Protein AF-0000000085742292 (afdb_homodimer)

Radius of gyration: 21.85 Å; Cα contacts (8 Å, |Δi|>4): 299; chains: 2; bounding box: 46×65×43 Å

Secondary structure (DSSP, 8-state):
-HHHHHHHHHHHHSB-TTT-SB-SSEEE-TTS-EEEHHHHHHHHHTTTSSEEE-TTT--EEEPPTT-GGGSPB-HHHHHHHHHHHHHHHHHHHHHHS--TTT-S----SS-S--/-HHHHHHHHHHHHSB-TTT-SB-SSEEE-TTS-EEEHHHHHHHHHTTTSSEEE-TTT--EEEPPTT-GGGSPB-HHHHHHHHHHHHHHHHHHHHHHS--TTT-S----SS-S--

Organism: Holothuria leucospilota (NCBI:txid206669)

Structure (mmCIF, N/CA/C/O backbone):
data_AF-0000000085742292-model_v1
#
loop_
_entity.id
_entity.type
_entity.pdbx_description
1 polymer 'Tripartite motif-containing protein 2'
#
loop_
_atom_site.group_PDB
_atom_site.id
_atom_site.type_symbol
_atom_site.label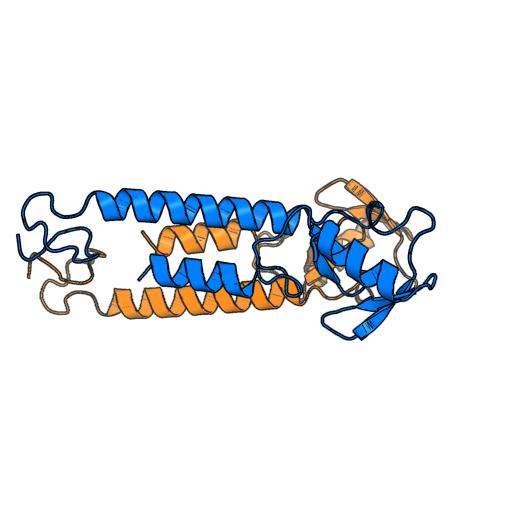_atom_id
_atom_site.label_alt_id
_atom_site.label_comp_id
_atom_site.label_asym_id
_atom_site.label_entity_id
_atom_site.label_seq_id
_atom_site.pdbx_PDB_ins_code
_atom_site.Cartn_x
_atom_site.Cartn_y
_atom_site.Cartn_z
_atom_site.occupancy
_atom_site.B_iso_or_equiv
_atom_site.auth_seq_id
_atom_site.auth_comp_id
_atom_site.auth_asym_id
_atom_site.auth_atom_id
_atom_site.pdbx_PDB_model_num
ATOM 1 N N . MET A 1 1 ? -5.863 22.344 8.414 1 51.38 1 MET A N 1
ATOM 2 C CA . MET A 1 1 ? -5.352 21.906 7.117 1 51.38 1 MET A CA 1
ATOM 3 C C . MET A 1 1 ? -4.883 20.469 7.18 1 51.38 1 MET A C 1
ATOM 5 O O . MET A 1 1 ? -5.227 19.656 6.312 1 51.38 1 MET A O 1
ATOM 9 N N . ALA A 1 2 ? -4.242 20.109 8.328 1 57.69 2 ALA A N 1
ATOM 10 C CA . ALA A 1 2 ? -3.691 18.766 8.461 1 57.69 2 ALA A CA 1
ATOM 11 C C . ALA A 1 2 ? -4.801 17.719 8.477 1 57.69 2 ALA A C 1
ATOM 13 O O . ALA A 1 2 ? -4.664 16.656 7.863 1 57.69 2 ALA A O 1
ATOM 14 N N . LYS A 1 3 ? -5.953 18.141 9.008 1 65.38 3 LYS A N 1
ATOM 15 C CA . LYS A 1 3 ? -7.055 17.203 9.133 1 65.38 3 LYS A CA 1
ATOM 16 C C . LYS A 1 3 ? -7.621 16.828 7.762 1 65.38 3 LYS A C 1
ATOM 18 O O . LYS A 1 3 ? -7.883 15.656 7.488 1 65.38 3 LYS A O 1
ATOM 23 N N . TYR A 1 4 ? -7.633 17.844 6.93 1 69.94 4 TYR A N 1
ATOM 24 C CA . TYR A 1 4 ? -8.195 17.594 5.605 1 69.94 4 TYR A CA 1
ATOM 25 C C . TYR A 1 4 ? -7.266 16.734 4.762 1 69.94 4 TYR A C 1
ATOM 27 O O . TYR A 1 4 ? -7.719 15.836 4.051 1 69.94 4 TYR A O 1
ATOM 35 N N . ILE A 1 5 ? -5.992 16.844 5.008 1 74.12 5 ILE A N 1
ATOM 36 C CA . ILE A 1 5 ? -5.004 16.109 4.219 1 74.12 5 ILE A CA 1
ATOM 37 C C . ILE A 1 5 ? -5.043 14.625 4.59 1 74.12 5 ILE A C 1
ATOM 39 O O . ILE A 1 5 ? -5.027 13.758 3.713 1 74.12 5 ILE A O 1
ATOM 43 N N . ILE A 1 6 ? -5.211 14.328 5.777 1 78.75 6 ILE A N 1
ATOM 44 C CA . ILE A 1 6 ? -5.207 12.938 6.234 1 78.75 6 ILE A CA 1
ATOM 45 C C . ILE A 1 6 ? -6.516 12.258 5.84 1 78.75 6 ILE A C 1
ATOM 47 O O . ILE A 1 6 ? -6.523 11.086 5.461 1 78.75 6 ILE A O 1
ATOM 51 N N . THR A 1 7 ? -7.582 13.07 5.852 1 79.5 7 THR A N 1
ATOM 52 C CA . THR A 1 7 ? -8.883 12.523 5.469 1 79.5 7 THR A CA 1
ATOM 53 C C . THR A 1 7 ? -8.883 12.117 3.998 1 79.5 7 THR A C 1
ATOM 55 O O . THR A 1 7 ? -9.344 11.031 3.65 1 79.5 7 THR A O 1
ATOM 58 N N . ARG A 1 8 ? -8.32 12.969 3.221 1 82.62 8 ARG A N 1
ATOM 59 C CA . ARG A 1 8 ? -8.266 12.664 1.795 1 82.62 8 ARG A CA 1
ATOM 60 C C . ARG A 1 8 ? -7.363 11.469 1.521 1 82.62 8 ARG A C 1
ATOM 62 O O . ARG A 1 8 ? -7.68 10.617 0.686 1 82.62 8 ARG A O 1
ATOM 69 N N . LEU A 1 9 ? -6.273 11.352 2.217 1 86.31 9 LEU A N 1
ATOM 70 C CA . LEU A 1 9 ? -5.355 10.227 2.068 1 86.31 9 LEU A CA 1
ATOM 71 C C . LEU A 1 9 ? -6.031 8.922 2.471 1 86.31 9 LEU A C 1
ATOM 73 O O . LEU A 1 9 ? -5.855 7.895 1.808 1 86.31 9 LEU A O 1
ATOM 77 N N . ARG A 1 10 ? -6.82 9.008 3.463 1 86.19 10 ARG A N 1
ATOM 78 C CA . ARG A 1 10 ? -7.551 7.84 3.934 1 86.19 10 ARG A CA 1
ATOM 79 C C . ARG A 1 10 ? -8.578 7.387 2.904 1 86.19 10 ARG A C 1
ATOM 81 O O . ARG A 1 10 ? -8.656 6.199 2.574 1 86.19 10 ARG A O 1
ATOM 88 N N . GLU A 1 11 ? -9.297 8.297 2.393 1 86.75 11 GLU A N 1
ATOM 89 C CA . GLU A 1 11 ? -10.352 7.988 1.429 1 86.75 11 GLU A CA 1
ATOM 90 C C . GLU A 1 11 ? -9.766 7.434 0.132 1 86.75 11 GLU A C 1
ATOM 92 O O . GLU A 1 11 ? -10.336 6.527 -0.477 1 86.75 11 GLU A O 1
ATOM 97 N N . ASP A 1 12 ? -8.664 7.906 -0.183 1 90.06 12 ASP A N 1
ATOM 98 C CA . ASP A 1 12 ? -8.062 7.559 -1.467 1 90.06 12 ASP A CA 1
ATOM 99 C C . ASP A 1 12 ? -7.355 6.207 -1.394 1 90.06 12 ASP A C 1
ATOM 101 O O . ASP A 1 12 ? -7.324 5.461 -2.377 1 90.06 12 ASP A O 1
ATOM 105 N N . PHE A 1 13 ? -6.93 5.926 -0.181 1 93.38 13 PHE A N 1
ATOM 106 C CA . PHE A 1 13 ? -5.965 4.832 -0.22 1 93.38 13 PHE A CA 1
ATOM 107 C C . PHE A 1 13 ? -6.402 3.693 0.695 1 93.38 13 PHE A C 1
ATOM 109 O O . PHE A 1 13 ? -5.941 2.561 0.547 1 93.38 13 PHE A O 1
ATOM 116 N N . VAL A 1 14 ? -7.309 3.898 1.586 1 95.38 14 VAL A N 1
ATOM 117 C CA . VAL A 1 14 ? -7.516 2.818 2.543 1 95.38 14 VAL A CA 1
ATOM 118 C C . VAL A 1 14 ? -9.008 2.49 2.639 1 95.38 14 VAL A C 1
ATOM 120 O O . VAL A 1 14 ? -9.453 1.876 3.611 1 95.38 14 VAL A O 1
ATOM 123 N N . HIS A 1 15 ? -9.766 2.922 1.667 1 96.25 15 HIS A N 1
ATOM 124 C CA . HIS A 1 15 ? -11.164 2.518 1.586 1 96.25 15 HIS A CA 1
ATOM 125 C C . HIS A 1 15 ? -11.359 1.417 0.549 1 96.25 15 HIS A C 1
ATOM 127 O O . HIS A 1 15 ? -10.734 1.441 -0.514 1 96.25 15 HIS A O 1
ATOM 133 N N . CYS A 1 16 ? -12.117 0.52 0.898 1 97.56 16 CYS A N 1
ATOM 134 C CA . CYS A 1 16 ? -12.547 -0.508 -0.043 1 97.56 16 CYS A CA 1
ATOM 135 C C . CYS A 1 16 ? -13.469 0.075 -1.103 1 97.56 16 CYS A C 1
ATOM 137 O O . CYS A 1 16 ? -14.445 0.748 -0.776 1 97.56 16 CYS A O 1
ATOM 139 N N . THR A 1 17 ? -13.234 -0.222 -2.344 1 96.5 17 THR A N 1
ATOM 140 C CA . THR A 1 17 ? -14.023 0.379 -3.416 1 96.5 17 THR A CA 1
ATOM 141 C C . THR A 1 17 ? -15.398 -0.266 -3.504 1 96.5 17 THR A C 1
ATOM 143 O O . THR A 1 17 ? -16.312 0.288 -4.121 1 96.5 17 THR A O 1
ATOM 146 N N . ILE A 1 18 ? -15.562 -1.442 -2.932 1 96.69 18 ILE A N 1
ATOM 147 C CA . ILE A 1 18 ? -16.844 -2.143 -3 1 96.69 18 ILE A CA 1
ATOM 148 C C . ILE A 1 18 ? -17.812 -1.547 -1.982 1 96.69 18 ILE A C 1
ATOM 150 O O . ILE A 1 18 ? -18.938 -1.183 -2.33 1 96.69 18 ILE A O 1
ATOM 154 N N . CYS A 1 19 ? -17.422 -1.369 -0.787 1 97.31 19 CYS A N 1
ATOM 155 C CA . CYS A 1 19 ? -18.344 -0.909 0.256 1 97.31 19 CYS A CA 1
ATOM 156 C C . CYS A 1 19 ? -18.094 0.557 0.588 1 97.31 19 CYS A C 1
ATOM 158 O O . CYS A 1 19 ? -18.875 1.178 1.304 1 97.31 19 CYS A O 1
ATOM 160 N N . THR A 1 20 ? -16.984 1.088 0.244 1 95.62 20 THR A N 1
ATOM 161 C CA . THR A 1 20 ? -16.594 2.48 0.42 1 95.62 20 THR A CA 1
ATOM 162 C C . THR A 1 20 ? -16.281 2.775 1.886 1 95.62 20 THR A C 1
ATOM 164 O O . THR A 1 20 ? -16.359 3.926 2.322 1 95.62 20 THR A O 1
ATOM 167 N N . GLU A 1 21 ? -15.961 1.75 2.652 1 96.56 21 GLU A N 1
ATOM 168 C CA . GLU A 1 21 ? -15.523 1.854 4.043 1 96.56 21 GLU A CA 1
ATOM 169 C C . GLU A 1 21 ? -14.047 1.493 4.188 1 96.56 21 GLU A C 1
ATOM 171 O O . GLU A 1 21 ? -13.445 0.944 3.264 1 96.56 21 GLU A O 1
ATOM 176 N N . PRO A 1 22 ? -13.453 1.881 5.387 1 96.19 22 PRO A N 1
ATOM 177 C CA . PRO A 1 22 ? -12.102 1.386 5.637 1 96.19 22 PRO A CA 1
ATOM 178 C C . PRO A 1 22 ? -12 -0.135 5.547 1 96.19 22 PRO A C 1
ATOM 180 O O . PRO A 1 22 ? -12.914 -0.843 5.973 1 96.19 22 PRO A O 1
ATOM 183 N N . HIS A 1 23 ? -10.883 -0.506 5.035 1 97.75 23 HIS A N 1
ATOM 184 C CA . HIS A 1 23 ? -10.711 -1.932 4.777 1 97.75 23 HIS A CA 1
ATOM 185 C C . HIS A 1 23 ? -10.852 -2.742 6.062 1 97.75 23 HIS A C 1
ATOM 187 O O . HIS A 1 23 ? -10.344 -2.342 7.113 1 97.75 23 HIS A O 1
ATOM 193 N N . ASN A 1 24 ? -11.578 -3.809 5.887 1 97.75 24 ASN A N 1
ATOM 194 C CA . ASN A 1 24 ? -11.711 -4.82 6.93 1 97.75 24 ASN A CA 1
ATOM 195 C C . ASN A 1 24 ? -11.156 -6.168 6.477 1 97.75 24 ASN A C 1
ATOM 197 O O . ASN A 1 24 ? -11.758 -6.844 5.641 1 97.75 24 ASN A O 1
ATOM 201 N N . GLU A 1 25 ? -10.008 -6.555 7.086 1 98 25 GLU A N 1
ATOM 202 C CA . GLU A 1 25 ? -9.312 -7.773 6.688 1 98 25 GLU A CA 1
ATOM 203 C C . GLU A 1 25 ? -9.047 -7.789 5.184 1 98 25 GLU A C 1
ATOM 205 O O . GLU A 1 25 ? -9.516 -8.68 4.473 1 98 25 GLU A O 1
ATOM 210 N N . PRO A 1 26 ? -8.258 -6.855 4.758 1 98.38 26 PRO A N 1
ATOM 211 C CA . PRO A 1 26 ? -8.047 -6.699 3.314 1 98.38 26 PRO A CA 1
ATOM 212 C C . PRO A 1 26 ? -7.301 -7.879 2.695 1 98.38 26 PRO A C 1
ATOM 214 O O . PRO A 1 26 ? -6.277 -8.312 3.229 1 98.38 26 PRO A O 1
ATOM 217 N N . LYS A 1 27 ? -7.852 -8.422 1.6 1 98.38 27 LYS A N 1
ATOM 218 C CA . LYS A 1 27 ? -7.238 -9.469 0.781 1 98.38 27 LYS A CA 1
ATOM 219 C C . LYS A 1 27 ? -6.766 -8.906 -0.558 1 98.38 27 LYS A C 1
ATOM 221 O O . LYS A 1 27 ? -7.461 -8.102 -1.179 1 98.38 27 LYS A O 1
ATOM 226 N N . MET A 1 28 ? -5.621 -9.336 -0.905 1 97.94 28 MET A N 1
ATOM 227 C CA . MET A 1 28 ? -5.031 -8.805 -2.129 1 97.94 28 MET A CA 1
ATOM 228 C C . MET A 1 28 ? -5.16 -9.805 -3.275 1 97.94 28 MET A C 1
ATOM 230 O O . MET A 1 28 ? -4.91 -11 -3.094 1 97.94 28 MET A O 1
ATOM 234 N N . LEU A 1 29 ? -5.516 -9.273 -4.441 1 96.88 29 LEU A N 1
ATOM 235 C CA . LEU A 1 29 ? -5.609 -10.062 -5.664 1 96.88 29 LEU A CA 1
ATOM 236 C C . LEU A 1 29 ? -4.285 -10.055 -6.422 1 96.88 29 LEU A C 1
ATOM 238 O O . LEU A 1 29 ? -3.393 -9.258 -6.109 1 96.88 29 LEU A O 1
ATOM 242 N N . PRO A 1 30 ? -4.172 -10.945 -7.41 1 94.44 30 PRO A N 1
ATOM 243 C CA . PRO A 1 30 ? -2.934 -10.984 -8.195 1 94.44 30 PRO A CA 1
ATOM 244 C C . PRO A 1 30 ? -2.682 -9.688 -8.961 1 94.44 30 PRO A C 1
ATOM 246 O O . PRO A 1 30 ? -1.538 -9.383 -9.305 1 94.44 30 PRO A O 1
ATOM 249 N N . CYS A 1 31 ? -3.678 -8.922 -9.164 1 95.5 31 CYS A N 1
ATOM 250 C CA . CYS A 1 31 ? -3.543 -7.641 -9.844 1 95.5 31 CYS A CA 1
ATOM 251 C C . CYS A 1 31 ? -3.107 -6.555 -8.867 1 95.5 31 CYS A C 1
ATOM 253 O O . CYS A 1 31 ? -3.01 -5.383 -9.242 1 95.5 31 CYS A O 1
ATOM 255 N N . LEU A 1 32 ? -3.004 -6.84 -7.645 1 96.94 32 LEU A N 1
ATOM 256 C CA . LEU A 1 32 ? -2.467 -6.02 -6.566 1 96.94 32 LEU A CA 1
ATOM 257 C C . LEU A 1 32 ? -3.539 -5.094 -6.004 1 96.94 32 LEU A C 1
ATOM 259 O O . LEU A 1 32 ? -3.26 -4.277 -5.121 1 96.94 32 LEU A O 1
ATOM 263 N N . HIS A 1 33 ? -4.797 -5.293 -6.426 1 97.06 33 HIS A N 1
ATOM 264 C CA . HIS A 1 33 ? -5.887 -4.566 -5.785 1 97.06 33 HIS A CA 1
ATOM 265 C C . HIS A 1 33 ? -6.402 -5.312 -4.559 1 97.06 33 HIS A C 1
ATOM 267 O O . HIS A 1 33 ? -6.453 -6.547 -4.555 1 97.06 33 HIS A O 1
ATOM 273 N N . SER A 1 34 ? -6.797 -4.566 -3.545 1 97.75 34 SER A N 1
ATOM 274 C CA . SER A 1 34 ? -7.258 -5.168 -2.297 1 97.75 34 SER A CA 1
ATOM 275 C C . SER A 1 34 ? -8.703 -4.781 -1.997 1 97.75 34 SER A C 1
ATOM 277 O O . SER A 1 34 ? -9.141 -3.686 -2.348 1 97.75 34 SER A O 1
ATOM 279 N N . PHE A 1 35 ? -9.375 -5.695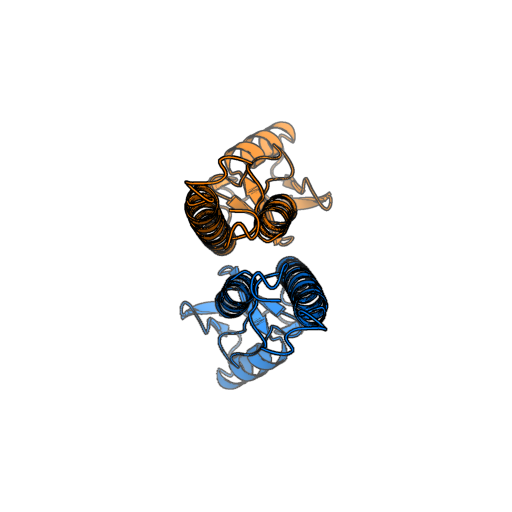 -1.3 1 98.25 35 PHE A N 1
ATOM 280 C CA . PHE A 1 35 ? -10.766 -5.527 -0.874 1 98.25 35 PHE A CA 1
ATOM 281 C C . PHE A 1 35 ? -11 -6.191 0.477 1 98.25 35 PHE A C 1
ATOM 283 O O . PHE A 1 35 ? -10.25 -7.086 0.875 1 98.25 35 PHE A O 1
ATOM 290 N N . CYS A 1 36 ? -12.023 -5.723 1.139 1 98.56 36 CYS A N 1
ATOM 291 C CA . CYS A 1 36 ? -12.398 -6.402 2.371 1 98.56 36 CYS A CA 1
ATOM 292 C C . CYS A 1 36 ? -12.68 -7.879 2.117 1 98.56 36 CYS A C 1
ATOM 294 O O . CYS A 1 36 ? -13.266 -8.234 1.091 1 98.56 36 CYS A O 1
ATOM 296 N N . LEU A 1 37 ? -12.352 -8.648 3.078 1 98.44 37 LEU A N 1
ATOM 297 C CA . LEU A 1 37 ? -12.68 -10.07 2.977 1 98.44 37 LEU A CA 1
ATOM 298 C C . LEU A 1 37 ? -14.18 -10.273 2.789 1 98.44 37 LEU A C 1
ATOM 300 O O . LEU A 1 37 ? -14.602 -10.938 1.844 1 98.44 37 LEU A O 1
ATOM 304 N N . PRO A 1 38 ? -15.031 -9.672 3.555 1 98 38 PRO A N 1
ATOM 305 C CA . PRO A 1 38 ? -16.469 -9.891 3.355 1 98 38 PRO A CA 1
ATOM 306 C C . PRO A 1 38 ? -16.953 -9.383 1.999 1 98 38 PRO A C 1
ATOM 308 O O . PRO A 1 38 ? -17.828 -10.008 1.384 1 98 38 PRO A O 1
ATOM 311 N N . CYS A 1 39 ? -16.453 -8.289 1.576 1 97.81 39 CYS A N 1
ATOM 312 C CA . CYS A 1 39 ? -16.828 -7.75 0.276 1 97.81 39 CYS A CA 1
ATOM 313 C C . CYS A 1 39 ? -16.438 -8.703 -0.847 1 97.81 39 CYS A C 1
ATOM 315 O O . CYS A 1 39 ? -17.219 -8.953 -1.759 1 97.81 39 CYS A O 1
ATOM 317 N N . LEU A 1 40 ? -15.227 -9.164 -0.768 1 96.94 40 LEU A N 1
ATOM 318 C CA . LEU A 1 40 ? -14.727 -10.07 -1.797 1 96.94 40 LEU A CA 1
ATOM 319 C C . LEU A 1 40 ? -15.5 -11.383 -1.791 1 96.94 40 LEU A C 1
ATOM 321 O O . LEU A 1 40 ? -15.727 -11.977 -2.848 1 96.94 40 LEU A O 1
ATOM 325 N N . GLU A 1 41 ? -15.797 -11.828 -0.658 1 95.75 41 GLU A N 1
ATOM 326 C CA . GLU A 1 41 ? -16.578 -13.055 -0.552 1 95.75 41 GLU A CA 1
ATOM 327 C C . GLU A 1 41 ? -17.922 -12.906 -1.251 1 95.75 41 GLU A C 1
ATOM 329 O O . GLU A 1 41 ? -18.359 -13.805 -1.983 1 95.75 41 GLU A O 1
ATOM 334 N N . ARG A 1 42 ? -18.578 -11.805 -1.018 1 94.88 42 ARG A N 1
ATOM 335 C CA . ARG A 1 42 ? -19.859 -11.531 -1.674 1 94.88 42 ARG A CA 1
ATOM 336 C C . ARG A 1 42 ? -19.672 -11.414 -3.184 1 94.88 42 ARG A C 1
ATOM 338 O O . ARG A 1 42 ? -20.484 -11.953 -3.951 1 94.88 42 ARG A O 1
ATOM 345 N N . TRP A 1 43 ? -18.688 -10.734 -3.562 1 95.19 43 TRP A N 1
ATOM 346 C CA . TRP A 1 43 ? -18.391 -10.531 -4.977 1 95.19 43 TRP A CA 1
ATOM 347 C C . TRP A 1 43 ? -18.156 -11.867 -5.676 1 95.19 43 TRP A C 1
ATOM 349 O O . TRP A 1 43 ? -18.703 -12.109 -6.758 1 95.19 43 TRP A O 1
ATOM 359 N N . ALA A 1 44 ? -17.359 -12.742 -5.086 1 92.38 44 ALA A N 1
ATOM 360 C CA . ALA A 1 44 ? -17.016 -14.039 -5.668 1 92.38 44 ALA A CA 1
ATOM 361 C C . ALA A 1 44 ? -18.219 -14.961 -5.723 1 92.38 44 ALA A C 1
ATOM 363 O O . ALA A 1 44 ? -18.359 -15.766 -6.648 1 92.38 44 ALA A O 1
ATOM 364 N N . ARG A 1 45 ? -19.031 -14.945 -4.812 1 89.31 45 ARG A N 1
ATOM 365 C CA . ARG A 1 45 ? -20.219 -15.789 -4.762 1 89.31 45 ARG A CA 1
ATOM 366 C C . ARG A 1 45 ? -21.156 -15.477 -5.926 1 89.31 45 ARG A C 1
ATOM 368 O O . ARG A 1 45 ? -21.797 -16.375 -6.477 1 89.31 45 ARG A O 1
ATOM 375 N N . ASN A 1 46 ? -21.172 -14.258 -6.266 1 86 46 ASN A N 1
ATOM 376 C CA . ASN A 1 46 ? -22.062 -13.82 -7.332 1 86 46 ASN A CA 1
ATOM 377 C C . ASN A 1 46 ? -21.594 -14.312 -8.695 1 86 46 ASN A C 1
ATOM 379 O O . ASN A 1 46 ? -22.359 -14.336 -9.656 1 86 46 ASN A O 1
ATOM 383 N N . ASN A 1 47 ? -20.359 -14.758 -8.828 1 75.69 47 ASN A N 1
ATOM 384 C CA . ASN A 1 47 ? -19.812 -15.172 -10.117 1 75.69 47 ASN A CA 1
ATOM 385 C C . ASN A 1 47 ? -19.891 -16.688 -10.305 1 75.69 47 ASN A C 1
ATOM 387 O O . ASN A 1 47 ? -19.797 -17.188 -11.43 1 75.69 47 ASN A O 1
ATOM 391 N N . HIS A 1 48 ? -20.281 -17.469 -9.32 1 68.06 48 HIS A N 1
ATOM 392 C CA . HIS A 1 48 ? -20.547 -18.906 -9.344 1 68.06 48 HIS A CA 1
ATOM 393 C C . HIS A 1 48 ? -19.484 -19.656 -10.133 1 68.06 48 HIS A C 1
ATOM 395 O O . HIS A 1 48 ? -19.797 -20.594 -10.875 1 68.06 48 HIS A O 1
ATOM 401 N N . SER A 1 49 ? -18.281 -19.172 -10.188 1 77.12 49 SER A N 1
ATOM 402 C CA . SER A 1 49 ? -17.203 -19.781 -10.938 1 77.12 49 SER A CA 1
ATOM 403 C C . SER A 1 49 ? -15.922 -19.844 -10.102 1 77.12 49 SER A C 1
ATOM 405 O O . SER A 1 49 ? -15.875 -19.312 -8.992 1 77.12 49 SER A O 1
ATOM 407 N N . GLN A 1 50 ? -15.062 -20.703 -10.547 1 88.31 50 GLN A N 1
ATOM 408 C CA . GLN A 1 50 ? -13.742 -20.797 -9.945 1 88.31 50 GLN A CA 1
ATOM 409 C C . GLN A 1 50 ? -12.891 -19.594 -10.297 1 88.31 50 GLN A C 1
ATOM 411 O O . GLN A 1 50 ? -11.68 -19.578 -10.055 1 88.31 50 GLN A O 1
ATOM 416 N N . SER A 1 51 ? -13.609 -18.609 -10.891 1 93.31 51 SER A N 1
ATOM 417 C CA . SER A 1 51 ? -12.922 -17.359 -11.242 1 93.31 51 SER A CA 1
ATOM 418 C C . SER A 1 51 ? -13.867 -16.172 -11.164 1 93.31 51 SER A C 1
ATOM 420 O O . SER A 1 51 ? -15.094 -16.344 -11.148 1 93.31 51 SER A O 1
ATOM 422 N N . PHE A 1 52 ? -13.32 -15.016 -10.992 1 94.56 52 PHE A N 1
ATOM 423 C CA . PHE A 1 52 ? -14.062 -13.766 -11.016 1 94.56 52 PHE A CA 1
ATOM 424 C C . PHE A 1 52 ? -13.188 -12.625 -11.531 1 94.56 52 PHE A C 1
ATOM 426 O O . PHE A 1 52 ? -11.984 -12.805 -11.734 1 94.56 52 PHE A O 1
ATOM 433 N N . SER A 1 53 ? -13.859 -11.531 -11.828 1 95.56 53 SER A N 1
ATOM 434 C CA . SER A 1 53 ? -13.117 -10.359 -12.266 1 95.56 53 SER A CA 1
ATOM 435 C C . SER A 1 53 ? -12.898 -9.383 -11.109 1 95.56 53 SER A C 1
ATOM 437 O O . SER A 1 53 ? -13.789 -9.172 -10.289 1 95.56 53 SER A O 1
ATOM 439 N N . CYS A 1 54 ? -11.734 -8.859 -11.055 1 96.94 54 CYS A N 1
ATOM 440 C CA . CYS A 1 54 ? -11.43 -7.867 -10.031 1 96.94 54 CYS A CA 1
ATOM 441 C C . CYS A 1 54 ? -12.43 -6.715 -10.07 1 96.94 54 CYS A C 1
ATOM 443 O O . CYS A 1 54 ? -12.672 -6.137 -11.133 1 96.94 54 CYS A O 1
ATOM 445 N N . PRO A 1 55 ? -12.945 -6.254 -9.016 1 96.44 55 PRO A N 1
ATOM 446 C CA . PRO A 1 55 ? -13.93 -5.168 -8.977 1 96.44 55 PRO A CA 1
ATOM 447 C C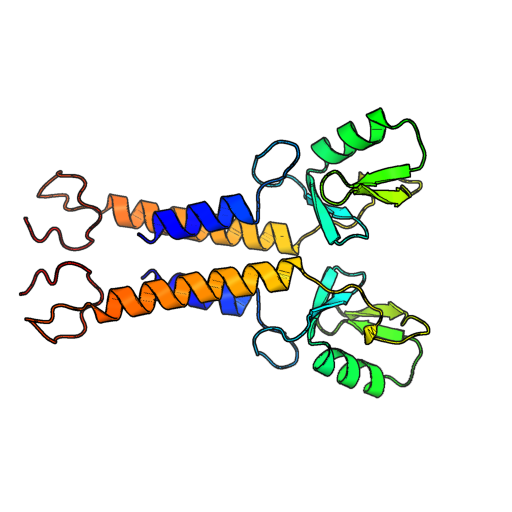 . PRO A 1 55 ? -13.359 -3.84 -9.477 1 96.44 55 PRO A C 1
ATOM 449 O O . PRO A 1 55 ? -14.117 -2.965 -9.906 1 96.44 55 PRO A O 1
ATOM 452 N N . LYS A 1 56 ? -12.07 -3.717 -9.438 1 97 56 LYS A N 1
ATOM 453 C CA . LYS A 1 56 ? -11.477 -2.424 -9.758 1 97 56 LYS A CA 1
ATOM 454 C C . LYS A 1 56 ? -10.945 -2.402 -11.195 1 97 56 LYS A C 1
ATOM 456 O O . LYS A 1 56 ? -11.273 -1.497 -11.961 1 97 56 LYS A O 1
ATOM 461 N N . CYS A 1 57 ? -10.148 -3.314 -11.656 1 96.44 57 CYS A N 1
ATOM 462 C CA . CYS A 1 57 ? -9.492 -3.254 -12.961 1 96.44 57 CYS A CA 1
ATOM 463 C C . CYS A 1 57 ? -10.109 -4.258 -13.922 1 96.44 57 CYS A C 1
ATOM 465 O O . CYS A 1 57 ? -9.797 -4.254 -15.117 1 96.44 57 CYS A O 1
ATOM 467 N N . ARG A 1 58 ? -10.805 -5.285 -13.453 1 96 58 ARG A N 1
ATOM 468 C CA . ARG A 1 58 ? -11.594 -6.25 -14.203 1 96 58 ARG A CA 1
ATOM 469 C C . ARG A 1 58 ? -10.727 -7.391 -14.727 1 96 58 ARG A C 1
ATOM 471 O O . ARG A 1 58 ? -11.164 -8.18 -15.562 1 96 58 ARG A O 1
ATOM 478 N N . ARG A 1 59 ? -9.578 -7.488 -14.273 1 95.88 59 ARG A N 1
ATOM 479 C CA . ARG A 1 59 ? -8.742 -8.625 -14.641 1 95.88 59 ARG A CA 1
ATOM 480 C C . ARG A 1 59 ? -9.289 -9.922 -14.047 1 95.88 59 ARG A C 1
ATOM 482 O O . ARG A 1 59 ? -9.734 -9.945 -12.898 1 95.88 59 ARG A O 1
ATOM 489 N N . LYS A 1 60 ? -9.172 -10.93 -14.797 1 96.06 60 LYS A N 1
ATOM 490 C CA . LYS A 1 60 ? -9.648 -12.234 -14.344 1 96.06 60 LYS A CA 1
ATOM 491 C C . LYS A 1 60 ? -8.781 -12.773 -13.211 1 96.06 60 LYS A C 1
ATOM 493 O O . LYS A 1 60 ? -7.551 -12.703 -13.281 1 96.06 60 LYS A O 1
ATOM 498 N N . VAL A 1 61 ? -9.445 -13.312 -12.188 1 95.62 61 VAL A N 1
ATOM 499 C CA . VAL A 1 61 ? -8.766 -13.875 -11.031 1 95.62 61 VAL A CA 1
ATOM 500 C C . VAL A 1 61 ? -9.258 -15.305 -10.789 1 95.62 61 VAL A C 1
ATOM 502 O O . VAL A 1 61 ? -10.461 -15.531 -10.648 1 95.62 61 VAL A O 1
ATOM 505 N N . ASN A 1 62 ? -8.289 -16.188 -10.766 1 94.31 62 ASN A N 1
ATOM 506 C CA . ASN A 1 62 ? -8.625 -17.562 -10.398 1 94.31 62 ASN A CA 1
ATOM 507 C C . ASN A 1 62 ? -8.625 -17.75 -8.883 1 94.31 62 ASN A C 1
ATOM 509 O O . ASN A 1 62 ? -7.648 -17.422 -8.211 1 94.31 62 ASN A O 1
ATOM 513 N N . LEU A 1 63 ? -9.688 -18.328 -8.406 1 92.44 63 LEU A N 1
ATOM 514 C CA . LEU A 1 63 ? -9.82 -18.531 -6.965 1 92.44 63 LEU A CA 1
ATOM 515 C C . LEU A 1 63 ? -9.031 -19.766 -6.512 1 92.44 63 LEU A C 1
ATOM 517 O O . LEU A 1 63 ? -9.055 -20.797 -7.18 1 92.44 63 LEU A O 1
ATOM 521 N N . PRO A 1 64 ? -8.359 -19.609 -5.41 1 91.81 64 PRO A N 1
ATOM 522 C CA . PRO A 1 64 ? -7.754 -20.812 -4.832 1 91.81 64 PRO A CA 1
ATOM 523 C C . PRO A 1 64 ? -8.797 -21.812 -4.355 1 91.81 64 PRO A C 1
ATOM 525 O O . PRO A 1 64 ? -9.961 -21.453 -4.16 1 91.81 64 PRO A O 1
ATOM 528 N N . ARG A 1 65 ? -8.312 -22.984 -4.184 1 90.25 65 ARG A N 1
ATOM 529 C CA . ARG A 1 65 ? -9.203 -24.062 -3.766 1 90.25 65 ARG A CA 1
ATOM 530 C C . ARG A 1 65 ? -9.875 -23.719 -2.438 1 90.25 65 ARG A C 1
ATOM 532 O O . ARG A 1 65 ? -11.062 -24.016 -2.25 1 90.25 65 ARG A O 1
ATOM 539 N N . ASP A 1 66 ? -9.141 -23 -1.629 1 92.75 66 ASP A N 1
ATOM 540 C CA . ASP A 1 66 ? -9.633 -22.734 -0.282 1 92.75 66 ASP A CA 1
ATOM 541 C C . ASP A 1 66 ? -10.469 -21.453 -0.254 1 92.75 66 ASP A C 1
ATOM 543 O O . ASP A 1 66 ? -10.945 -21.047 0.807 1 92.75 66 ASP A O 1
ATOM 547 N N . GLY A 1 67 ? -10.602 -20.828 -1.344 1 92.44 67 GLY A N 1
ATOM 548 C CA . GLY A 1 67 ? -11.5 -19.688 -1.421 1 92.44 67 GLY A CA 1
ATOM 549 C C . GLY A 1 67 ? -10.805 -18.359 -1.195 1 92.44 67 GLY A C 1
ATOM 550 O O . GLY A 1 67 ? -9.57 -18.297 -1.181 1 92.44 67 GLY A O 1
ATOM 551 N N . VAL A 1 68 ? -11.578 -17.344 -0.974 1 94.19 68 VAL A N 1
ATOM 552 C CA . VAL A 1 68 ? -11.125 -15.961 -0.855 1 94.19 68 VAL A CA 1
ATOM 553 C C . VAL A 1 68 ? -10.297 -15.797 0.414 1 94.19 68 VAL A C 1
ATOM 555 O O . VAL A 1 68 ? -9.336 -15.016 0.438 1 94.19 68 VAL A O 1
ATOM 558 N N . CYS A 1 69 ? -10.648 -16.516 1.432 1 95.19 69 CYS A N 1
ATOM 559 C CA . CYS A 1 69 ? -9.992 -16.359 2.727 1 95.19 69 CYS A CA 1
ATOM 560 C C . CYS A 1 69 ? -8.516 -16.75 2.635 1 95.19 69 CYS A C 1
ATOM 562 O O . CYS A 1 69 ? -7.719 -16.375 3.492 1 95.19 69 CYS A O 1
ATOM 564 N N . SER A 1 70 ? -8.227 -17.484 1.614 1 95.94 70 SER A N 1
ATOM 565 C CA . SER A 1 70 ? -6.852 -17.969 1.502 1 95.94 70 SER A CA 1
ATOM 566 C C . SER A 1 70 ? -5.988 -16.984 0.702 1 95.94 70 SER A C 1
ATOM 568 O O . SER A 1 70 ? -4.77 -17.156 0.621 1 95.94 70 SER A O 1
ATOM 570 N N . LEU A 1 71 ? -6.578 -16.031 0.114 1 96.12 71 LEU A N 1
ATOM 571 C CA . LEU A 1 71 ? -5.805 -15 -0.559 1 96.12 71 LEU A CA 1
ATOM 572 C C . LEU A 1 71 ? -4.898 -14.273 0.429 1 96.12 71 LEU A C 1
ATOM 574 O O . LEU A 1 71 ? -5.176 -14.242 1.63 1 96.12 71 LEU A O 1
ATOM 578 N N . PRO A 1 72 ? -3.82 -13.672 -0.056 1 96.12 72 PRO A N 1
ATOM 579 C CA . PRO A 1 72 ? -2.887 -12.992 0.849 1 96.12 72 PRO A CA 1
ATOM 580 C C . PRO A 1 72 ? -3.537 -11.852 1.621 1 96.12 72 PRO A C 1
ATOM 582 O O . PRO A 1 72 ? -4.324 -11.086 1.054 1 96.12 72 PRO A O 1
ATOM 585 N N . HIS A 1 73 ? -3.234 -11.836 2.859 1 97.19 73 HIS A N 1
ATOM 586 C CA . HIS A 1 73 ? -3.66 -10.727 3.709 1 97.19 73 HIS A CA 1
ATOM 587 C C . HIS A 1 73 ? -2.762 -9.508 3.518 1 97.19 73 HIS A C 1
ATOM 589 O O . HIS A 1 73 ? -1.54 -9.609 3.66 1 97.19 73 HIS A O 1
ATOM 595 N N . ASN A 1 74 ? -3.346 -8.414 3.195 1 97.06 74 ASN A N 1
ATOM 596 C CA . ASN A 1 74 ? -2.545 -7.223 2.934 1 97.06 74 ASN A CA 1
ATOM 597 C C . ASN A 1 74 ? -2.189 -6.492 4.227 1 97.06 74 ASN A C 1
ATOM 599 O O . ASN A 1 74 ? -2.801 -5.473 4.555 1 97.06 74 ASN A O 1
ATOM 603 N N . PHE A 1 75 ? -1.224 -6.902 4.871 1 96 75 PHE A N 1
ATOM 604 C CA . PHE A 1 75 ? -0.804 -6.336 6.148 1 96 75 PHE A CA 1
ATOM 605 C C . PHE A 1 75 ? -0.281 -4.918 5.965 1 96 75 PHE A C 1
ATOM 607 O O . PHE A 1 75 ? -0.343 -4.102 6.887 1 96 75 PHE A O 1
ATOM 614 N N . PHE A 1 76 ? 0.285 -4.727 4.824 1 95.38 76 PHE A N 1
ATOM 615 C CA . PHE A 1 76 ? 0.768 -3.383 4.535 1 95.38 76 PHE A CA 1
ATOM 616 C C . PHE A 1 76 ? -0.366 -2.367 4.625 1 95.38 76 PHE A C 1
ATOM 618 O O . PHE A 1 76 ? -0.222 -1.325 5.266 1 95.38 76 PHE A O 1
ATOM 625 N N . LEU A 1 77 ? -1.412 -2.662 4.02 1 96.44 77 LEU A N 1
ATOM 626 C CA . LEU A 1 77 ? -2.586 -1.797 4.012 1 96.44 77 LEU A CA 1
ATOM 627 C C . LEU A 1 77 ? -3.15 -1.632 5.418 1 96.44 77 LEU A C 1
ATOM 629 O O . LEU A 1 77 ? -3.553 -0.532 5.805 1 96.44 77 LEU A O 1
ATOM 633 N N . VAL A 1 78 ? -3.16 -2.689 6.164 1 97 78 VAL A N 1
ATOM 634 C CA . VAL A 1 78 ? -3.635 -2.65 7.543 1 97 78 VAL A CA 1
ATOM 635 C C . VAL A 1 78 ? -2.766 -1.698 8.359 1 97 78 VAL A C 1
ATOM 637 O O . VAL A 1 78 ? -3.283 -0.834 9.078 1 97 78 VAL A O 1
ATOM 640 N N . SER A 1 79 ? -1.502 -1.871 8.203 1 95.62 79 SER A N 1
ATOM 641 C CA . SER A 1 79 ? -0.563 -1.02 8.93 1 95.62 79 SER A CA 1
ATOM 642 C C . SER A 1 79 ? -0.738 0.446 8.547 1 95.62 79 SER A C 1
ATOM 644 O O . SER A 1 79 ? -0.71 1.326 9.406 1 95.62 79 SER A O 1
ATOM 646 N N . LEU A 1 80 ? -0.855 0.688 7.297 1 94.44 80 LEU A N 1
ATOM 647 C CA . LEU A 1 80 ? -1.065 2.049 6.82 1 94.44 80 LEU A CA 1
ATOM 648 C C . LEU A 1 80 ? -2.338 2.645 7.414 1 94.44 80 LEU A C 1
ATOM 650 O O . LEU A 1 80 ? -2.33 3.779 7.898 1 94.44 80 LEU A O 1
ATOM 654 N N . MET A 1 81 ? -3.338 1.928 7.379 1 94.38 81 MET A N 1
ATOM 655 C CA . MET A 1 81 ? -4.617 2.355 7.938 1 94.38 81 MET A CA 1
ATOM 656 C C . MET A 1 81 ? -4.477 2.707 9.414 1 94.38 81 MET A C 1
ATOM 658 O O . MET A 1 81 ? -4.988 3.734 9.867 1 94.38 81 MET A O 1
ATOM 662 N N . GLU A 1 82 ? -3.846 1.882 10.141 1 93.88 82 GLU A N 1
ATOM 663 C CA . GLU A 1 82 ? -3.652 2.094 11.57 1 93.88 82 GLU A CA 1
ATOM 664 C C . GLU A 1 82 ? -2.855 3.369 11.836 1 93.88 82 GLU A C 1
ATOM 666 O O . GLU A 1 82 ? -3.188 4.137 12.742 1 93.88 82 GLU A O 1
ATOM 671 N N . ARG A 1 83 ? -1.888 3.51 11.086 1 91.94 83 ARG A N 1
ATOM 672 C CA . ARG A 1 83 ? -1.045 4.688 11.266 1 91.94 83 ARG A CA 1
ATOM 673 C C . ARG A 1 83 ? -1.812 5.965 10.938 1 91.94 83 ARG A C 1
ATOM 675 O O . ARG A 1 83 ? -1.721 6.957 11.664 1 91.94 83 ARG A O 1
ATOM 682 N N . LEU A 1 84 ? -2.502 5.984 9.852 1 90 84 LEU A N 1
ATOM 683 C CA . LEU A 1 84 ? -3.314 7.133 9.469 1 90 84 LEU A CA 1
ATOM 684 C C . LEU A 1 84 ? -4.355 7.441 10.539 1 90 84 LEU A C 1
ATOM 686 O O . LEU A 1 84 ? -4.621 8.609 10.836 1 90 84 LEU A O 1
ATOM 690 N N . GLU A 1 85 ? -4.934 6.398 11.094 1 89.25 85 GLU A N 1
ATOM 691 C CA . GLU A 1 85 ? -5.906 6.582 12.164 1 89.25 85 GLU A CA 1
ATOM 692 C C . GLU A 1 85 ? -5.262 7.215 13.398 1 89.25 85 GLU A C 1
ATOM 694 O O . GLU A 1 85 ? -5.859 8.078 14.047 1 89.25 85 GLU A O 1
ATOM 699 N N . GLU A 1 86 ? -4.117 6.734 13.711 1 88.75 86 GLU A N 1
ATOM 700 C CA . GLU A 1 86 ? -3.373 7.289 14.836 1 88.75 86 GLU A CA 1
ATOM 701 C C . GLU A 1 86 ? -3.094 8.773 14.641 1 88.75 86 GLU A C 1
ATOM 703 O O . GLU A 1 86 ? -3.293 9.578 15.555 1 88.75 86 GLU A O 1
ATOM 708 N N . ILE A 1 87 ? -2.688 9.133 13.492 1 83.62 87 ILE A N 1
ATOM 709 C CA . ILE A 1 87 ? -2.385 10.523 13.164 1 83.62 87 ILE A CA 1
ATOM 710 C C . ILE A 1 87 ? -3.654 11.367 13.258 1 83.62 87 ILE A C 1
ATOM 712 O O . ILE A 1 87 ? -3.629 12.484 13.781 1 83.62 87 ILE A O 1
ATOM 716 N N . ASN A 1 88 ? -4.699 10.836 12.75 1 82.69 88 ASN A N 1
ATOM 717 C CA . ASN A 1 88 ? -5.988 11.523 12.812 1 82.69 88 ASN A CA 1
ATOM 718 C C . ASN A 1 88 ? -6.422 11.766 14.25 1 82.69 88 ASN A C 1
ATOM 720 O O . ASN A 1 88 ? -6.918 12.844 14.578 1 82.69 88 ASN A O 1
ATOM 724 N N . ARG A 1 89 ? -6.254 10.852 15.094 1 84 89 ARG A N 1
ATOM 725 C CA . ARG A 1 89 ? -6.621 10.969 16.5 1 84 89 ARG A CA 1
ATOM 726 C C . ARG A 1 89 ? -5.789 12.039 17.188 1 84 89 ARG A C 1
ATOM 728 O O . ARG A 1 89 ? -6.328 12.859 17.938 1 84 89 ARG A O 1
ATOM 735 N N . LEU A 1 90 ? -4.559 12.062 16.953 1 78.44 90 LEU A N 1
ATOM 736 C CA . LEU A 1 90 ? -3.648 13.023 17.578 1 78.44 90 LEU A CA 1
ATOM 737 C C . LEU A 1 90 ? -3.969 14.445 17.125 1 78.44 90 LEU A C 1
ATOM 739 O O . LEU A 1 90 ? -3.879 15.391 17.906 1 78.44 90 LEU A O 1
ATOM 743 N N . SER A 1 91 ? -4.258 14.523 15.828 1 72.94 91 SER A N 1
ATOM 744 C CA . SER A 1 91 ? -4.59 15.836 15.289 1 72.94 91 SER A CA 1
ATOM 745 C C . SER A 1 91 ? -5.898 16.359 15.875 1 72.94 91 SER A C 1
ATOM 747 O O . SER A 1 91 ? -6.055 17.562 16.078 1 72.94 91 SER A O 1
ATOM 749 N N . ASN A 1 92 ? -6.805 15.523 16.047 1 71.88 92 ASN A N 1
ATOM 750 C CA . ASN A 1 92 ? -8.086 15.922 16.609 1 71.88 92 ASN A CA 1
ATOM 751 C C . ASN A 1 92 ? -7.953 16.25 18.109 1 71.88 92 ASN A C 1
ATOM 753 O O . ASN A 1 92 ? -8.625 17.141 18.609 1 71.88 92 ASN A O 1
ATOM 757 N N . GLU A 1 93 ? -7.215 15.492 18.781 1 69.56 93 GLU A N 1
ATOM 758 C CA . GLU A 1 93 ? -6.973 15.766 20.188 1 69.56 93 GLU A CA 1
ATOM 759 C C . GLU A 1 93 ? -6.266 17.109 20.375 1 69.56 93 GLU A C 1
ATOM 761 O O . GLU A 1 93 ? -6.562 17.844 21.312 1 69.56 93 GLU A O 1
ATOM 766 N N . HIS A 1 94 ? -5.301 17.312 19.484 1 60.03 94 HIS A N 1
ATOM 767 C CA . HIS A 1 94 ? -4.617 18.609 19.547 1 60.03 94 HIS A CA 1
ATOM 768 C C . HIS A 1 94 ? -5.539 19.75 19.125 1 60.03 94 HIS A C 1
ATOM 770 O O . HIS A 1 94 ? -5.41 20.875 19.609 1 60.03 94 HIS A O 1
ATOM 776 N N . GLN A 1 95 ? -6.316 19.578 18.141 1 55.06 95 GLN A N 1
ATOM 777 C CA . GLN A 1 95 ? -7.305 20.578 17.75 1 55.06 95 GLN A CA 1
ATOM 778 C C . GLN A 1 95 ? -8.289 20.844 18.891 1 55.06 95 GLN A C 1
ATOM 780 O O . GLN A 1 95 ? -8.75 21.984 19.062 1 55.06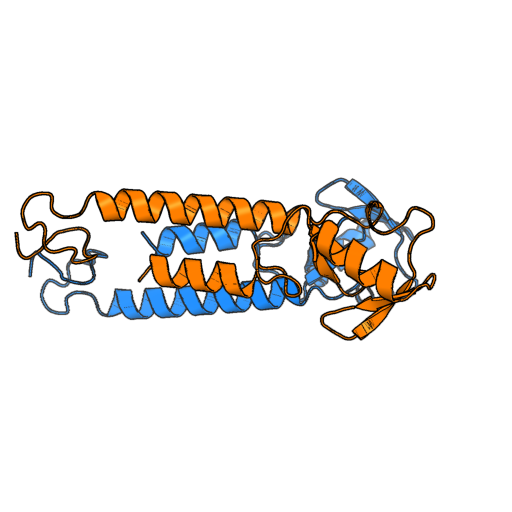 95 GLN A O 1
ATOM 785 N N . ASP A 1 96 ? -8.695 19.734 19.516 1 51.34 96 ASP A N 1
ATOM 786 C CA . ASP A 1 96 ? -9.562 20 20.656 1 51.34 96 ASP A CA 1
ATOM 787 C C . ASP A 1 96 ? -8.852 20.891 21.688 1 51.34 96 ASP A C 1
ATOM 789 O O . ASP A 1 96 ? -9.5 21.484 22.547 1 51.34 96 ASP A O 1
ATOM 793 N N . TYR A 1 97 ? -7.574 20.859 21.891 1 46.19 97 TYR A N 1
ATOM 794 C CA . TYR A 1 97 ? -6.973 21.859 22.781 1 46.19 97 TYR A CA 1
ATOM 795 C C . TYR A 1 97 ? -7.07 23.25 22.172 1 46.19 97 TYR A C 1
ATOM 797 O O . TYR A 1 97 ? -6.07 23.797 21.703 1 46.19 97 TYR A O 1
ATOM 805 N N . ASN A 1 98 ? -7.98 23.594 21.328 1 46.28 98 ASN A N 1
ATOM 806 C CA . ASN A 1 98 ? -8.461 24.891 20.891 1 46.28 98 ASN A CA 1
ATOM 807 C C . ASN A 1 98 ? -8.484 25.891 22.031 1 46.28 98 ASN A C 1
ATOM 809 O O . ASN A 1 98 ? -8.508 25.516 23.203 1 46.28 98 ASN A O 1
ATOM 813 N N . CYS A 1 99 ? -8.227 27.312 21.719 1 47 99 CYS A N 1
ATOM 814 C CA . CYS A 1 99 ? -8.125 28.391 22.688 1 47 99 CYS A CA 1
ATOM 815 C C . CYS A 1 99 ? -9.211 28.266 23.766 1 47 99 CYS A C 1
ATOM 817 O O . CYS A 1 99 ? -10.398 28.312 23.453 1 47 99 CYS A O 1
ATOM 819 N N . ASN A 1 100 ? -9 27.484 24.781 1 48.75 100 ASN A N 1
ATOM 820 C CA . ASN A 1 100 ? -9.906 27.5 25.922 1 48.75 100 ASN A CA 1
ATOM 821 C C . ASN A 1 100 ? -10.383 28.906 26.25 1 48.75 100 ASN A C 1
ATOM 823 O O . ASN A 1 100 ? -11.266 29.078 27.094 1 48.75 100 ASN A O 1
ATOM 827 N N . ILE A 1 101 ? -9.586 29.984 25.766 1 47.66 101 ILE A N 1
ATOM 828 C CA . ILE A 1 101 ? -10.07 31.344 25.984 1 47.66 101 ILE A CA 1
ATOM 829 C C . ILE A 1 101 ? -11.125 31.688 24.922 1 47.66 101 ILE A C 1
ATOM 831 O O . ILE A 1 101 ? -12.242 32.094 25.266 1 47.66 101 ILE A O 1
ATOM 835 N N . CYS A 1 102 ? -10.734 31.906 23.547 1 50.69 102 CYS A N 1
ATOM 836 C CA . CYS A 1 102 ? -11.672 32.469 22.578 1 50.69 102 CYS A CA 1
ATOM 837 C C . CYS A 1 102 ? -12.586 31.375 22.016 1 50.69 102 CYS A C 1
ATOM 839 O O . CYS A 1 102 ? -13.57 31.688 21.328 1 50.69 102 CYS A O 1
ATOM 841 N N . ARG A 1 103 ? -13.008 30.359 22.609 1 50.62 103 ARG A N 1
ATOM 842 C CA . ARG A 1 103 ? -13.93 29.281 22.281 1 50.62 103 ARG A CA 1
ATOM 843 C C . ARG A 1 103 ? -14.172 29.203 20.781 1 50.62 103 ARG A C 1
ATOM 845 O O . ARG A 1 103 ? -15.078 28.5 20.328 1 50.62 103 ARG A O 1
ATOM 852 N N . ASN A 1 104 ? -13.711 30.125 19.844 1 48.59 104 ASN A N 1
ATOM 853 C CA . ASN A 1 104 ? -14.258 30.328 18.516 1 48.59 104 ASN A CA 1
ATOM 854 C C . ASN A 1 104 ? -13.703 29.312 17.516 1 48.59 104 ASN A C 1
ATOM 856 O O . ASN A 1 104 ? -14.07 29.312 16.344 1 48.59 104 ASN A O 1
ATOM 860 N N . GLY A 1 105 ? -13.5 27.906 17.75 1 45.84 105 GLY A N 1
ATOM 861 C CA . GLY A 1 105 ? -13.242 26.781 16.875 1 45.84 105 GLY A CA 1
ATOM 862 C C . GLY A 1 105 ? -12.133 27.062 15.867 1 45.84 105 GLY A C 1
ATOM 863 O O . GLY A 1 105 ? -12.109 26.469 14.789 1 45.84 105 GLY A O 1
ATOM 864 N N . ASN A 1 106 ? -11.469 28.203 15.773 1 43.81 106 ASN A N 1
ATOM 865 C CA . ASN A 1 106 ? -10.461 28.5 14.766 1 43.81 106 ASN A CA 1
ATOM 866 C C . ASN A 1 106 ? -9.242 27.594 14.906 1 43.81 106 ASN A C 1
ATOM 868 O O . ASN A 1 106 ? -8.789 27.328 16.016 1 43.81 106 ASN A O 1
ATOM 872 N N . ASP A 1 107 ? -8.992 26.578 13.977 1 42.38 107 ASP A N 1
ATOM 873 C CA . ASP A 1 107 ? -8.102 25.438 13.797 1 42.38 107 ASP A CA 1
ATOM 874 C C . ASP A 1 107 ? -6.648 25.812 14.086 1 42.38 107 ASP A C 1
ATOM 876 O O . ASP A 1 107 ? -5.727 25.062 13.766 1 42.38 107 ASP A O 1
ATOM 880 N N . THR A 1 108 ? -6.355 27.125 14.344 1 38.84 108 THR A N 1
ATOM 881 C CA . THR A 1 108 ? -4.977 27.562 14.531 1 38.84 108 THR A CA 1
ATOM 882 C C . THR A 1 108 ? -4.488 27.203 15.938 1 38.84 108 THR A C 1
ATOM 884 O O . THR A 1 108 ? -5.27 27.172 16.891 1 38.84 108 THR A O 1
ATOM 887 N N . MET A 1 109 ? -3.459 26.406 16.156 1 40.94 109 MET A N 1
ATOM 888 C CA . MET A 1 109 ? -2.877 26.125 17.453 1 40.94 109 MET A CA 1
ATOM 889 C C . MET A 1 109 ? -2.949 27.344 18.375 1 40.94 109 MET A C 1
ATOM 891 O O . MET A 1 109 ? -3.262 27.234 19.547 1 40.94 109 MET A O 1
ATOM 895 N N . PHE A 1 110 ? -2.256 28.641 18.172 1 39.16 110 PHE A N 1
ATOM 896 C CA . PHE A 1 110 ? -2.311 29.906 18.906 1 39.16 110 PHE A CA 1
ATOM 897 C C . PHE A 1 110 ? -3.463 30.766 18.406 1 39.16 110 PHE A C 1
ATOM 899 O O . PHE A 1 110 ? -3.621 30.969 17.203 1 39.16 110 PHE A O 1
ATOM 906 N N . CYS A 1 111 ? -4.625 30.703 19.109 1 47.5 111 CYS A N 1
ATOM 907 C CA . CYS A 1 111 ? -5.688 31.641 18.766 1 47.5 111 CYS A CA 1
ATOM 908 C C . CYS A 1 111 ? -5.16 33.062 18.703 1 47.5 111 CYS A C 1
ATOM 910 O O . CYS A 1 111 ? -4.598 33.562 19.672 1 47.5 111 CYS A O 1
ATOM 912 N N . LEU A 1 112 ? -4.625 33.469 17.656 1 40.34 112 LEU A N 1
ATOM 913 C CA . LEU A 1 112 ? -4.148 34.844 17.516 1 40.34 112 LEU A CA 1
ATOM 914 C C . LEU A 1 112 ? -5.223 35.844 17.953 1 40.34 112 LEU A C 1
ATOM 916 O O . LEU A 1 112 ? -4.945 37.031 18.109 1 40.34 112 LEU A O 1
ATOM 920 N N . GLU A 1 113 ? -6.371 35.406 18.047 1 38.91 113 GLU A N 1
ATOM 921 C CA . GLU A 1 113 ? -7.371 36.406 18.453 1 38.91 113 GLU A CA 1
ATOM 922 C C . GLU A 1 113 ? -7.559 36.406 19.969 1 38.91 113 GLU A C 1
ATOM 924 O O . GLU A 1 113 ? -8.016 37.375 20.547 1 38.91 113 GLU A O 1
ATOM 929 N N . CYS A 1 114 ? -7.176 35.281 20.625 1 41.28 114 CYS A N 1
ATOM 930 C CA . CYS A 1 114 ? -7.316 35.469 22.062 1 41.28 114 CYS A CA 1
ATOM 931 C C . CYS A 1 114 ? -5.996 35.906 22.688 1 41.28 114 CYS A C 1
ATOM 933 O O . CYS A 1 114 ? -4.926 35.562 22.188 1 41.28 114 CYS A O 1
ATOM 935 N N . MET B 1 1 ? 3.527 20.859 12.594 1 51.84 1 MET B N 1
ATOM 936 C CA . MET B 1 1 ? 3.1 19.531 13.023 1 51.84 1 MET B CA 1
ATOM 937 C C . MET B 1 1 ? 2.764 18.656 11.82 1 51.84 1 MET B C 1
ATOM 939 O O . MET B 1 1 ? 3.211 17.5 11.742 1 51.84 1 MET B O 1
ATOM 943 N N . ALA B 1 2 ? 2.104 19.297 10.805 1 57.84 2 ALA B N 1
ATOM 944 C CA . ALA B 1 2 ? 1.677 18.531 9.633 1 57.84 2 ALA B CA 1
ATOM 945 C C . ALA B 1 2 ? 2.879 18 8.859 1 57.84 2 ALA B C 1
ATOM 947 O O . ALA B 1 2 ? 2.875 16.844 8.398 1 57.84 2 ALA B O 1
ATOM 948 N N . LYS B 1 3 ? 3.936 18.781 8.891 1 65.44 3 LYS B N 1
ATOM 949 C CA . LYS B 1 3 ? 5.121 18.406 8.125 1 65.44 3 LYS B CA 1
ATOM 950 C C . LYS B 1 3 ? 5.781 17.156 8.711 1 65.44 3 LYS B C 1
ATOM 952 O O . LYS B 1 3 ? 6.172 16.25 7.977 1 65.44 3 LYS B O 1
ATOM 957 N N . TYR B 1 4 ? 5.75 17.141 10.031 1 70.38 4 TYR B N 1
ATOM 958 C CA . TYR B 1 4 ? 6.398 16.016 10.695 1 70.38 4 TYR B CA 1
ATOM 959 C C . TYR B 1 4 ? 5.602 14.734 10.5 1 70.38 4 TYR B C 1
ATOM 961 O O . TYR B 1 4 ? 6.172 13.664 10.25 1 70.38 4 TYR B O 1
ATOM 969 N N . ILE B 1 5 ? 4.309 14.859 10.375 1 73.69 5 ILE B N 1
ATOM 970 C CA . ILE B 1 5 ? 3.438 13.695 10.25 1 73.69 5 ILE B CA 1
ATOM 971 C C . ILE B 1 5 ? 3.596 13.086 8.859 1 73.69 5 ILE B C 1
ATOM 973 O O . ILE B 1 5 ? 3.703 11.859 8.719 1 73.69 5 ILE B O 1
ATOM 977 N N . ILE B 1 6 ? 3.742 13.844 7.887 1 78.75 6 ILE B N 1
ATOM 978 C CA . ILE B 1 6 ? 3.844 13.344 6.52 1 78.75 6 ILE B CA 1
ATOM 979 C C . ILE B 1 6 ? 5.23 12.742 6.293 1 78.75 6 ILE B C 1
ATOM 981 O O . ILE B 1 6 ? 5.371 11.727 5.609 1 78.75 6 ILE B O 1
ATOM 985 N N . THR B 1 7 ? 6.215 13.375 6.949 1 79.56 7 THR B N 1
ATOM 986 C CA . THR B 1 7 ? 7.578 12.867 6.82 1 79.56 7 THR B CA 1
ATOM 987 C C . THR B 1 7 ? 7.691 11.469 7.414 1 79.56 7 THR B C 1
ATOM 989 O O . THR B 1 7 ? 8.281 10.57 6.805 1 79.56 7 THR B O 1
ATOM 992 N N . ARG B 1 8 ? 7.082 11.32 8.531 1 82.62 8 ARG B N 1
ATOM 993 C CA . ARG B 1 8 ? 7.133 10.016 9.18 1 82.62 8 ARG B CA 1
ATOM 994 C C . ARG B 1 8 ? 6.359 8.977 8.375 1 82.62 8 ARG B C 1
ATOM 996 O O . ARG B 1 8 ? 6.801 7.832 8.242 1 82.62 8 ARG B O 1
ATOM 1003 N N . LEU B 1 9 ? 5.246 9.344 7.793 1 86.06 9 LEU B N 1
ATOM 1004 C CA . LEU B 1 9 ? 4.457 8.445 6.957 1 86.06 9 LEU B CA 1
ATOM 1005 C C . LEU B 1 9 ? 5.238 8.023 5.719 1 86.06 9 LEU B C 1
ATOM 1007 O O . LEU B 1 9 ? 5.199 6.852 5.324 1 86.06 9 LEU B O 1
ATOM 1011 N N . ARG B 1 10 ? 5.965 8.93 5.215 1 86.06 10 ARG B N 1
ATOM 1012 C CA . ARG B 1 10 ? 6.785 8.656 4.039 1 86.06 10 ARG B CA 1
ATOM 1013 C C . ARG B 1 10 ? 7.902 7.672 4.375 1 86.06 10 ARG B C 1
ATOM 1015 O O . ARG B 1 10 ? 8.117 6.695 3.65 1 86.06 10 ARG B O 1
ATOM 1022 N N . GLU B 1 11 ? 8.555 7.902 5.445 1 86.56 11 GLU B N 1
ATOM 1023 C CA . GLU B 1 11 ? 9.68 7.062 5.848 1 86.56 11 GLU B CA 1
ATOM 1024 C C . GLU B 1 11 ? 9.219 5.652 6.195 1 86.56 11 GLU B C 1
ATOM 1026 O O . GLU B 1 11 ? 9.898 4.672 5.887 1 86.56 11 GLU B O 1
ATOM 1031 N N . ASP B 1 12 ? 8.086 5.578 6.711 1 90.06 12 ASP B N 1
ATOM 1032 C CA . ASP B 1 12 ? 7.594 4.297 7.211 1 90.06 12 ASP B CA 1
ATOM 1033 C C . ASP B 1 12 ? 7.02 3.453 6.074 1 90.06 12 ASP B C 1
ATOM 1035 O O . ASP B 1 12 ? 7.109 2.223 6.105 1 90.06 12 ASP B O 1
ATOM 1039 N N . PHE B 1 13 ? 6.559 4.188 5.09 1 93.38 13 PHE B N 1
ATOM 1040 C CA . PHE B 1 13 ? 5.711 3.389 4.211 1 93.38 13 PHE B CA 1
ATOM 1041 C C . PHE B 1 13 ? 6.215 3.447 2.773 1 93.38 13 PHE B C 1
ATOM 1043 O O . PHE B 1 13 ? 5.879 2.586 1.959 1 93.38 13 PHE B O 1
ATOM 1050 N N . VAL B 1 14 ? 7.051 4.375 2.428 1 95.38 14 VAL B N 1
ATOM 1051 C CA . VAL B 1 14 ? 7.316 4.48 0.997 1 95.38 14 VAL B CA 1
ATOM 1052 C C . VAL B 1 14 ? 8.82 4.5 0.75 1 95.38 14 VAL B C 1
ATOM 1054 O O . VAL B 1 14 ? 9.273 4.926 -0.313 1 95.38 14 VAL B O 1
ATOM 1057 N N . HIS B 1 15 ? 9.578 4.082 1.738 1 96.25 15 HIS B N 1
ATOM 1058 C CA . HIS B 1 15 ? 11.016 3.91 1.54 1 96.25 15 HIS B CA 1
ATOM 1059 C C . HIS B 1 15 ? 11.367 2.441 1.333 1 96.25 15 HIS B C 1
ATOM 1061 O O . HIS B 1 15 ? 10.797 1.562 1.983 1 96.25 15 HIS B O 1
ATOM 1067 N N . CYS B 1 16 ? 12.188 2.238 0.447 1 97.56 16 CYS B N 1
ATOM 1068 C CA . CYS B 1 16 ? 12.766 0.913 0.25 1 97.56 16 CYS B CA 1
ATOM 1069 C C . CYS B 1 16 ? 13.672 0.537 1.41 1 97.56 16 CYS B C 1
ATOM 1071 O O . CYS B 1 16 ? 14.562 1.306 1.779 1 97.56 16 CYS B O 1
ATOM 1073 N N . THR B 1 17 ? 13.539 -0.639 1.937 1 96.44 17 THR B N 1
ATOM 1074 C CA . THR B 1 17 ? 14.312 -1.025 3.111 1 96.44 17 THR B CA 1
ATOM 1075 C C . THR B 1 17 ? 15.75 -1.357 2.727 1 96.44 17 THR B C 1
ATOM 1077 O O . THR B 1 17 ? 16.625 -1.408 3.586 1 96.44 17 THR B O 1
ATOM 1080 N N . ILE B 1 18 ? 16 -1.612 1.469 1 96.69 18 ILE B N 1
ATOM 1081 C CA . ILE B 1 18 ? 17.344 -1.969 1.023 1 96.69 18 ILE B CA 1
ATOM 1082 C C . ILE B 1 18 ? 18.188 -0.709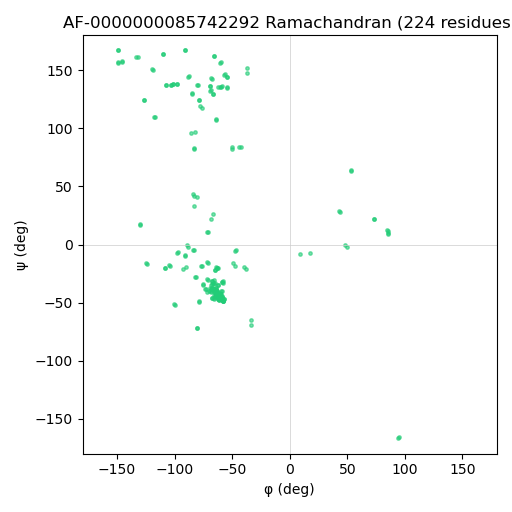 0.901 1 96.69 18 ILE B C 1
ATOM 1084 O O . ILE B 1 18 ? 19.297 -0.646 1.448 1 96.69 18 ILE B O 1
ATOM 1088 N N . CYS B 1 19 ? 17.75 0.292 0.267 1 97.25 19 CYS B N 1
ATOM 1089 C CA . CYS B 1 19 ? 18.547 1.482 0.017 1 97.25 19 CYS B CA 1
ATOM 1090 C C . CYS B 1 19 ? 18.141 2.623 0.94 1 97.25 19 CYS B C 1
ATOM 1092 O O . CYS B 1 19 ? 18.828 3.646 1.011 1 97.25 19 CYS B O 1
ATOM 1094 N N . THR B 1 20 ? 16.984 2.562 1.519 1 95.62 20 THR B N 1
ATOM 1095 C CA . THR B 1 20 ? 16.453 3.52 2.477 1 95.62 20 THR B CA 1
ATOM 1096 C C . THR B 1 20 ? 16.047 4.816 1.777 1 95.62 20 THR B C 1
ATOM 1098 O O . THR B 1 20 ? 15.992 5.875 2.404 1 95.62 20 THR B O 1
ATOM 1101 N N . GLU B 1 21 ? 15.797 4.754 0.489 1 96.5 21 GLU B N 1
ATOM 1102 C CA . GLU B 1 21 ? 15.289 5.859 -0.317 1 96.5 21 GLU B CA 1
ATOM 1103 C C . GLU B 1 21 ? 13.852 5.602 -0.759 1 96.5 21 GLU B C 1
ATOM 1105 O O . GLU B 1 21 ? 13.352 4.48 -0.642 1 96.5 21 GLU B O 1
ATOM 1110 N N . PRO B 1 22 ? 13.156 6.715 -1.225 1 96.12 22 PRO B N 1
ATOM 1111 C CA . PRO B 1 22 ? 11.844 6.469 -1.833 1 96.12 22 PRO B CA 1
ATOM 1112 C C . PRO B 1 22 ? 11.906 5.449 -2.967 1 96.12 22 PRO B C 1
ATOM 1114 O O . PRO B 1 22 ? 12.867 5.434 -3.74 1 96.12 22 PRO B O 1
ATOM 1117 N N . HIS B 1 23 ? 10.859 4.711 -2.988 1 97.75 23 HIS B N 1
ATOM 1118 C CA . HIS B 1 23 ? 10.852 3.615 -3.951 1 97.75 23 HIS B CA 1
ATOM 1119 C C . HIS B 1 23 ? 11 4.133 -5.379 1 97.75 23 HIS B C 1
ATOM 1121 O O . HIS B 1 23 ? 10.406 5.152 -5.742 1 97.75 23 HIS B O 1
ATOM 1127 N N . ASN B 1 24 ? 11.852 3.406 -6.055 1 97.69 24 ASN B N 1
ATOM 1128 C CA . ASN B 1 24 ? 12.031 3.611 -7.488 1 97.69 24 ASN B CA 1
ATOM 1129 C C . ASN B 1 24 ? 11.641 2.371 -8.289 1 97.69 24 ASN B C 1
ATOM 1131 O O . ASN B 1 24 ? 12.352 1.364 -8.266 1 97.69 24 ASN B O 1
ATOM 1135 N N . GLU B 1 25 ? 10.5 2.5 -9.031 1 98 25 GLU B N 1
ATOM 1136 C CA . GLU B 1 25 ? 9.953 1.364 -9.773 1 98 25 GLU B CA 1
ATOM 1137 C C . GLU B 1 25 ? 9.758 0.156 -8.859 1 98 25 GLU B C 1
ATOM 1139 O O . GLU B 1 25 ? 10.352 -0.901 -9.086 1 98 25 GLU B O 1
ATOM 1144 N N . PRO B 1 26 ? 8.906 0.319 -7.895 1 98.38 26 PRO B N 1
ATOM 1145 C CA . PRO B 1 26 ? 8.75 -0.731 -6.887 1 98.38 26 PRO B CA 1
ATOM 1146 C C . PRO B 1 26 ? 8.156 -2.016 -7.457 1 98.38 26 PRO B C 1
ATOM 1148 O O . PRO B 1 26 ? 7.152 -1.97 -8.18 1 98.38 26 PRO B O 1
ATOM 1151 N N . LYS B 1 27 ? 8.812 -3.148 -7.18 1 98.38 27 LYS B N 1
ATOM 1152 C CA . LYS B 1 27 ? 8.344 -4.492 -7.512 1 98.38 27 LYS B CA 1
ATOM 1153 C C . LYS B 1 27 ? 7.879 -5.238 -6.266 1 98.38 27 LYS B C 1
ATOM 1155 O O . LYS B 1 27 ? 8.516 -5.152 -5.211 1 98.38 27 LYS B O 1
ATOM 1160 N N . MET B 1 28 ? 6.793 -5.898 -6.438 1 97.88 28 MET B N 1
ATOM 1161 C CA . MET B 1 28 ? 6.215 -6.582 -5.285 1 97.88 28 MET B CA 1
ATOM 1162 C C . MET B 1 28 ? 6.496 -8.078 -5.348 1 97.88 28 MET B C 1
ATOM 1164 O O . MET B 1 28 ? 6.355 -8.703 -6.402 1 97.88 28 MET B O 1
ATOM 1168 N N . LEU B 1 29 ? 6.859 -8.633 -4.18 1 96.88 29 LEU B N 1
ATOM 1169 C CA . LEU B 1 29 ? 7.09 -10.062 -4.031 1 96.88 29 LEU B CA 1
ATOM 1170 C C . LEU B 1 29 ? 5.812 -10.781 -3.611 1 96.88 29 LEU B C 1
ATOM 1172 O O . LEU B 1 29 ? 4.832 -10.133 -3.23 1 96.88 29 LEU B O 1
ATOM 1176 N N . PRO B 1 30 ? 5.836 -12.109 -3.693 1 94.44 30 PRO B N 1
ATOM 1177 C CA . PRO B 1 30 ? 4.648 -12.867 -3.293 1 94.44 30 PRO B CA 1
ATOM 1178 C C . PRO B 1 30 ? 4.305 -12.688 -1.815 1 94.44 30 PRO B C 1
ATOM 1180 O O . PRO B 1 30 ? 3.152 -12.883 -1.417 1 94.44 30 PRO B O 1
ATOM 1183 N N . CYS B 1 31 ? 5.223 -12.289 -1.046 1 95.5 31 CYS B N 1
ATOM 1184 C CA . CYS B 1 31 ? 4.992 -12.039 0.372 1 95.5 31 CYS B CA 1
ATOM 1185 C C . CYS B 1 31 ? 4.402 -10.648 0.59 1 95.5 31 CYS B C 1
ATOM 1187 O O . CYS B 1 31 ? 4.199 -10.234 1.73 1 95.5 31 CYS B O 1
ATOM 1189 N N . LEU B 1 32 ? 4.273 -9.875 -0.403 1 96.88 32 LEU B N 1
ATOM 1190 C CA . LEU B 1 32 ? 3.605 -8.578 -0.46 1 96.88 32 LEU B CA 1
ATOM 1191 C C . LEU B 1 32 ? 4.547 -7.465 -0.025 1 96.88 32 LEU B C 1
ATOM 1193 O O . LEU B 1 32 ? 4.141 -6.305 0.07 1 96.88 32 LEU B O 1
ATOM 1197 N N . HIS B 1 33 ? 5.848 -7.797 0.125 1 97 33 HIS B N 1
ATOM 1198 C CA . HIS B 1 33 ? 6.828 -6.742 0.345 1 97 33 HIS B CA 1
ATOM 1199 C C . HIS B 1 33 ? 7.355 -6.191 -0.978 1 97 33 HIS B C 1
ATOM 1201 O O . HIS B 1 33 ? 7.531 -6.945 -1.939 1 97 33 HIS B O 1
ATOM 1207 N N . SER B 1 34 ? 7.621 -4.902 -1.011 1 97.75 34 SER B N 1
ATOM 1208 C CA . SER B 1 34 ? 8.078 -4.25 -2.234 1 97.75 34 SER B CA 1
ATOM 1209 C C . SER B 1 34 ? 9.461 -3.639 -2.053 1 97.75 34 SER B C 1
ATOM 1211 O O . SER B 1 34 ? 9.812 -3.191 -0.958 1 97.75 34 SER B O 1
ATOM 1213 N N . PHE B 1 35 ? 10.195 -3.592 -3.164 1 98.31 35 PHE B N 1
ATOM 1214 C CA . PHE B 1 35 ? 11.531 -3.02 -3.232 1 98.31 35 PHE B CA 1
ATOM 1215 C C . PHE B 1 35 ? 11.773 -2.354 -4.582 1 98.31 35 PHE B C 1
ATOM 1217 O O . PHE B 1 35 ? 11.094 -2.67 -5.562 1 98.31 35 PHE B O 1
ATOM 1224 N N . CYS B 1 36 ? 12.703 -1.446 -4.586 1 98.56 36 CYS B N 1
ATOM 1225 C CA . CYS B 1 36 ? 13.086 -0.866 -5.867 1 98.56 3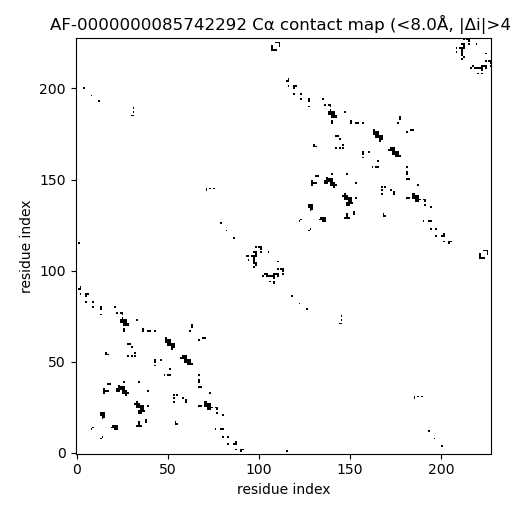6 CYS B CA 1
ATOM 1226 C C . CYS B 1 36 ? 13.523 -1.948 -6.844 1 98.56 36 CYS B C 1
ATOM 1228 O O . CYS B 1 36 ? 14.195 -2.908 -6.457 1 98.56 36 CYS B O 1
ATOM 1230 N N . LEU B 1 37 ? 13.234 -1.707 -8.062 1 98.44 37 LEU B N 1
ATOM 1231 C CA . LEU B 1 37 ? 13.703 -2.629 -9.094 1 98.44 37 LEU B CA 1
ATOM 1232 C C . LEU B 1 37 ? 15.219 -2.75 -9.062 1 98.44 37 LEU B C 1
ATOM 1234 O O . LEU B 1 37 ? 15.758 -3.855 -8.969 1 98.44 37 LEU B O 1
ATOM 1238 N N . PRO B 1 38 ? 15.961 -1.689 -9.031 1 98 38 PRO B N 1
ATOM 1239 C CA . PRO B 1 38 ? 17.422 -1.835 -9.008 1 98 38 PRO B CA 1
ATOM 1240 C C . PRO B 1 38 ? 17.922 -2.531 -7.75 1 98 38 PRO B C 1
ATOM 1242 O O . PRO B 1 38 ? 18.875 -3.311 -7.809 1 98 38 PRO B O 1
ATOM 1245 N N . CYS B 1 39 ? 17.344 -2.24 -6.652 1 97.81 39 CYS B N 1
ATOM 1246 C CA . CYS B 1 39 ? 17.734 -2.885 -5.402 1 97.81 39 CYS B CA 1
ATOM 1247 C C . CYS B 1 39 ? 17.484 -4.387 -5.461 1 97.81 39 CYS B C 1
ATOM 1249 O O . CYS B 1 39 ? 18.344 -5.18 -5.059 1 97.81 39 CYS B O 1
ATOM 1251 N N . LEU B 1 40 ? 16.328 -4.734 -5.926 1 96.94 40 LEU B N 1
ATOM 1252 C CA . LEU B 1 40 ? 15.969 -6.148 -6.016 1 96.94 40 LEU B CA 1
ATOM 1253 C C . LEU B 1 40 ? 16.875 -6.879 -7.008 1 96.94 40 LEU B C 1
ATOM 1255 O O . LEU B 1 40 ? 17.219 -8.047 -6.801 1 96.94 40 LEU B O 1
ATOM 1259 N N . GLU B 1 41 ? 17.156 -6.238 -8.055 1 95.69 41 GLU B N 1
ATOM 1260 C CA . GLU B 1 41 ? 18.047 -6.832 -9.039 1 95.69 41 GLU B CA 1
ATOM 1261 C C . GLU B 1 41 ? 19.406 -7.152 -8.422 1 95.69 41 GLU B C 1
ATOM 1263 O O . GLU B 1 41 ? 19.953 -8.234 -8.648 1 95.69 41 GLU B O 1
ATOM 1268 N N . ARG B 1 42 ? 19.953 -6.227 -7.684 1 94.88 42 ARG B N 1
ATOM 1269 C CA . ARG B 1 42 ? 21.219 -6.441 -7 1 94.88 42 ARG B CA 1
ATOM 1270 C C . ARG B 1 42 ? 21.109 -7.562 -5.977 1 94.88 42 ARG B C 1
ATOM 1272 O O . ARG B 1 42 ? 22 -8.414 -5.879 1 94.88 42 ARG B O 1
ATOM 1279 N N . TRP B 1 43 ? 20.078 -7.531 -5.242 1 95.25 43 TRP B N 1
ATOM 1280 C CA . TRP B 1 43 ? 19.828 -8.539 -4.215 1 95.25 43 TRP B CA 1
ATOM 1281 C C . TRP B 1 43 ? 19.766 -9.938 -4.828 1 95.25 43 TRP B C 1
ATOM 1283 O O . TRP B 1 43 ? 20.375 -10.867 -4.312 1 95.25 43 TRP B O 1
ATOM 1293 N N . ALA B 1 44 ? 19.016 -10.102 -5.926 1 92.25 44 ALA B N 1
ATOM 1294 C CA . ALA B 1 44 ? 18.828 -11.391 -6.586 1 92.25 44 ALA B CA 1
ATOM 1295 C C . ALA B 1 44 ? 20.125 -11.883 -7.219 1 92.25 44 ALA B C 1
ATOM 1297 O O . ALA B 1 44 ? 20.391 -13.086 -7.258 1 92.25 44 ALA B O 1
ATOM 1298 N N . ARG B 1 45 ? 20.891 -11.086 -7.746 1 89.19 45 ARG B N 1
ATOM 1299 C CA . ARG B 1 45 ? 22.156 -11.453 -8.383 1 89.19 45 ARG B CA 1
ATOM 1300 C C . ARG B 1 45 ? 23.109 -12.07 -7.371 1 89.19 45 ARG B C 1
ATOM 1302 O O . ARG B 1 45 ? 23.844 -13 -7.695 1 89.19 45 ARG B O 1
ATOM 1309 N N . ASN B 1 46 ? 23.031 -11.57 -6.199 1 85.62 46 ASN B N 1
ATOM 1310 C CA . ASN B 1 46 ? 23.938 -12.039 -5.148 1 85.62 46 ASN B CA 1
ATOM 1311 C C . ASN B 1 46 ? 23.562 -13.453 -4.695 1 85.62 46 ASN B C 1
ATOM 1313 O O . ASN B 1 46 ? 24.391 -14.141 -4.086 1 85.62 46 ASN B O 1
ATOM 1317 N N . ASN B 1 47 ? 22.391 -13.961 -5.016 1 75.75 47 ASN B N 1
ATOM 1318 C CA . ASN B 1 47 ? 21.953 -15.273 -4.555 1 75.75 47 ASN B CA 1
ATOM 1319 C C . ASN B 1 47 ? 22.188 -16.344 -5.617 1 75.75 47 ASN B C 1
ATOM 1321 O O . ASN B 1 47 ? 22.203 -17.547 -5.309 1 75.75 47 ASN B O 1
ATOM 1325 N N . HIS B 1 48 ? 22.594 -16.031 -6.832 1 68.25 48 HIS B N 1
ATOM 1326 C CA . HIS B 1 48 ? 23.016 -16.891 -7.926 1 68.25 48 HIS B CA 1
ATOM 1327 C C . HIS B 1 48 ? 22.078 -18.094 -8.07 1 68.25 48 HIS B C 1
ATOM 1329 O O . HIS B 1 48 ? 22.516 -19.203 -8.336 1 68.25 48 HIS B O 1
ATOM 1335 N N . SER B 1 49 ? 20.844 -17.953 -7.691 1 77.38 49 SER B N 1
ATOM 1336 C CA . SER B 1 49 ? 19.844 -19.016 -7.754 1 77.38 49 SER B CA 1
ATOM 1337 C C . SER B 1 49 ? 18.547 -18.531 -8.391 1 77.38 49 SER B C 1
ATOM 1339 O O . SER B 1 49 ? 18.391 -17.344 -8.664 1 77.38 49 SER B O 1
ATOM 1341 N N . GLN B 1 50 ? 17.797 -19.5 -8.82 1 88.31 50 GLN B N 1
ATOM 1342 C CA . GLN B 1 50 ? 16.469 -19.219 -9.344 1 88.31 50 GLN B CA 1
ATOM 1343 C C . GLN B 1 50 ? 15.516 -18.828 -8.219 1 88.31 50 GLN B C 1
ATOM 1345 O O . GLN B 1 50 ? 14.297 -18.766 -8.422 1 88.31 50 GLN B O 1
ATOM 1350 N N . SER B 1 51 ? 16.156 -18.609 -7.035 1 93.38 51 SER B N 1
ATOM 1351 C CA . SER B 1 51 ? 15.375 -18.188 -5.883 1 93.38 51 SER B CA 1
ATOM 1352 C C . SER B 1 51 ? 16.188 -17.297 -4.957 1 93.38 51 SER B C 1
ATOM 1354 O O . SER B 1 51 ? 17.422 -17.266 -5.039 1 93.38 51 SER B O 1
ATOM 1356 N N . PHE B 1 52 ? 15.516 -16.5 -4.199 1 94.62 52 PHE B N 1
ATOM 1357 C CA . PHE B 1 52 ? 16.125 -15.68 -3.166 1 94.62 52 PHE B CA 1
ATOM 1358 C C . PHE B 1 52 ? 15.172 -15.461 -2 1 94.62 52 PHE B C 1
ATOM 1360 O O . PHE B 1 52 ? 14 -15.852 -2.072 1 94.62 52 PHE B O 1
ATOM 1367 N N . SER B 1 53 ? 15.742 -14.953 -0.927 1 95.56 53 SER B N 1
ATOM 1368 C CA . SER B 1 53 ? 14.906 -14.648 0.228 1 95.56 53 SER B CA 1
ATOM 1369 C C . SER B 1 53 ? 14.531 -13.172 0.257 1 95.56 53 SER B C 1
ATOM 1371 O O . SER B 1 53 ? 15.352 -12.305 -0.055 1 95.56 53 SER B O 1
ATOM 1373 N N . CYS B 1 54 ? 13.32 -12.914 0.574 1 96.94 54 CYS B N 1
ATOM 1374 C CA . CYS B 1 54 ? 12.867 -11.531 0.697 1 96.94 54 CYS B CA 1
ATOM 1375 C C . CYS B 1 54 ? 13.75 -10.758 1.666 1 96.94 54 CYS B C 1
ATOM 1377 O O . CYS B 1 54 ? 13.984 -11.203 2.791 1 96.94 54 CYS B O 1
ATOM 1379 N N . PRO B 1 55 ? 14.164 -9.594 1.396 1 96.44 55 PRO B N 1
ATOM 1380 C CA . PRO B 1 55 ? 15.031 -8.797 2.268 1 96.44 55 PRO B CA 1
ATOM 1381 C C . PRO B 1 55 ? 14.359 -8.422 3.586 1 96.44 55 PRO B C 1
ATOM 1383 O O . PRO B 1 55 ? 15.039 -8.141 4.574 1 96.44 55 PRO B O 1
ATOM 1386 N N . LYS B 1 56 ? 13.062 -8.445 3.594 1 97 56 LYS B N 1
ATOM 1387 C CA . LYS B 1 56 ? 12.352 -7.957 4.773 1 97 56 LYS B CA 1
ATOM 1388 C C . LYS B 1 56 ? 11.898 -9.109 5.66 1 97 56 LYS B C 1
ATOM 1390 O O . LYS B 1 56 ? 12.164 -9.117 6.863 1 97 56 LYS B O 1
ATOM 1395 N N . CYS B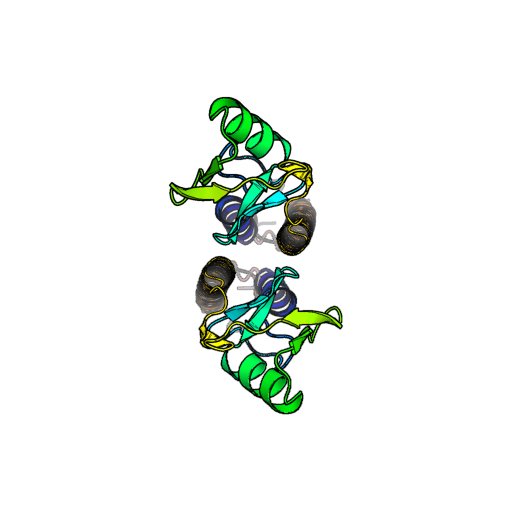 1 57 ? 11.211 -10.125 5.191 1 96.44 57 CYS B N 1
ATOM 1396 C CA . CYS B 1 57 ? 10.617 -11.172 6.023 1 96.44 57 CYS B CA 1
ATOM 1397 C C . CYS B 1 57 ? 11.383 -12.477 5.867 1 96.44 57 CYS B C 1
ATOM 1399 O O . CYS B 1 57 ? 11.125 -13.438 6.594 1 96.44 57 CYS B O 1
ATOM 1401 N N . ARG B 1 58 ? 12.156 -12.672 4.797 1 95.94 58 ARG B N 1
ATOM 1402 C CA . ARG B 1 58 ? 13.078 -13.773 4.555 1 95.94 58 ARG B CA 1
ATOM 1403 C C . ARG B 1 58 ? 12.352 -14.969 3.943 1 95.94 58 ARG B C 1
ATOM 1405 O O . ARG B 1 58 ? 12.906 -16.062 3.863 1 95.94 58 ARG B O 1
ATOM 1412 N N . ARG B 1 59 ? 11.203 -14.805 3.535 1 95.88 59 ARG B N 1
ATOM 1413 C CA . ARG B 1 59 ? 10.508 -15.875 2.832 1 95.88 59 ARG B CA 1
ATOM 1414 C C . ARG B 1 59 ? 11.148 -16.156 1.48 1 95.88 59 ARG B C 1
ATOM 1416 O O . ARG B 1 59 ? 11.539 -15.227 0.768 1 95.88 59 ARG B O 1
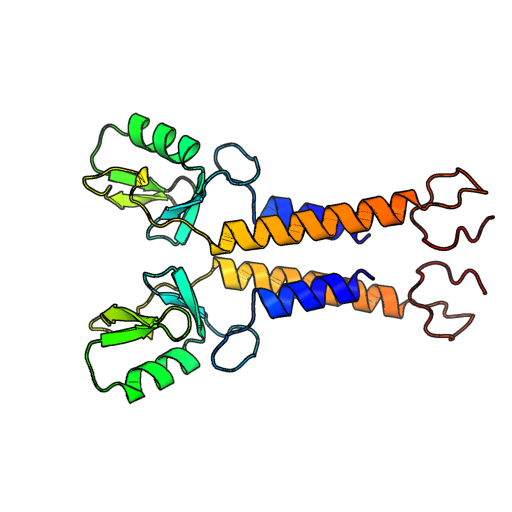ATOM 1423 N N . LYS B 1 60 ? 11.18 -17.375 1.158 1 96.06 60 LYS B N 1
ATOM 1424 C CA . LYS B 1 60 ? 11.758 -17.766 -0.118 1 96.06 60 LYS B CA 1
ATOM 1425 C C . LYS B 1 60 ? 10.898 -17.312 -1.288 1 96.06 60 LYS B C 1
ATOM 1427 O O . LYS B 1 60 ? 9.672 -17.453 -1.254 1 96.06 60 LYS B O 1
ATOM 1432 N N . VAL B 1 61 ? 11.555 -16.781 -2.311 1 95.69 61 VAL B N 1
ATOM 1433 C CA . VAL B 1 61 ? 10.883 -16.297 -3.508 1 95.69 61 VAL B CA 1
ATOM 1434 C C . VAL B 1 61 ? 11.5 -16.938 -4.75 1 95.69 61 VAL B C 1
ATOM 1436 O O . VAL B 1 61 ? 12.711 -16.859 -4.957 1 95.69 61 VAL B O 1
ATOM 1439 N N . ASN B 1 62 ? 10.648 -17.562 -5.504 1 94.31 62 ASN B N 1
ATOM 1440 C CA . ASN B 1 62 ? 11.102 -18.094 -6.785 1 94.31 62 ASN B CA 1
ATOM 1441 C C . ASN B 1 62 ? 11.047 -17.031 -7.879 1 94.31 62 ASN B C 1
ATOM 1443 O O . ASN B 1 62 ? 10.008 -16.406 -8.086 1 94.31 62 ASN B O 1
ATOM 1447 N N . LEU B 1 63 ? 12.117 -16.891 -8.57 1 92.44 63 LEU B N 1
ATOM 1448 C CA . LEU B 1 63 ? 12.195 -15.891 -9.617 1 92.44 63 LEU B CA 1
ATOM 1449 C C . LEU B 1 63 ? 11.516 -16.375 -10.891 1 92.44 63 LEU B C 1
ATOM 1451 O O . LEU B 1 63 ? 11.68 -17.531 -11.289 1 92.44 63 LEU B O 1
ATOM 1455 N N . PRO B 1 64 ? 10.773 -15.477 -11.492 1 91.81 64 PRO B N 1
ATOM 1456 C CA . PRO B 1 64 ? 10.266 -15.836 -12.82 1 91.81 64 PRO B CA 1
ATOM 1457 C C . PRO B 1 64 ? 11.375 -15.977 -13.852 1 91.81 64 PRO B C 1
ATOM 1459 O O . PRO B 1 64 ? 12.484 -15.484 -13.648 1 91.81 64 PRO B O 1
ATOM 1462 N N . ARG B 1 65 ? 11.008 -16.625 -14.891 1 90.19 65 ARG B N 1
ATOM 1463 C CA . ARG B 1 65 ? 11.977 -16.875 -15.945 1 90.19 65 ARG B CA 1
ATOM 1464 C C . ARG B 1 65 ? 12.547 -15.562 -16.484 1 90.19 65 ARG B C 1
ATOM 1466 O O . ARG B 1 65 ? 13.742 -15.469 -16.766 1 90.19 65 ARG B O 1
ATOM 1473 N N . ASP B 1 66 ? 11.695 -14.562 -16.469 1 92.75 66 ASP B N 1
ATOM 1474 C CA . ASP B 1 66 ? 12.086 -13.297 -17.078 1 92.75 66 ASP B CA 1
ATOM 1475 C C . ASP B 1 66 ? 12.797 -12.398 -16.062 1 92.75 66 ASP B C 1
ATOM 1477 O O . ASP B 1 66 ? 13.164 -11.266 -16.391 1 92.75 66 ASP B O 1
ATOM 1481 N N . GLY B 1 67 ? 12.914 -12.836 -14.875 1 92.38 67 GLY B N 1
ATOM 1482 C CA . GLY B 1 67 ? 13.695 -12.102 -13.898 1 92.38 67 GLY B CA 1
ATOM 1483 C C . GLY B 1 67 ? 12.859 -11.172 -13.039 1 92.38 67 GLY B C 1
ATOM 1484 O O . GLY B 1 67 ? 11.625 -11.25 -13.055 1 92.38 67 GLY B O 1
ATOM 1485 N N . VAL B 1 68 ? 13.516 -10.297 -12.359 1 94.19 68 VAL B N 1
ATOM 1486 C CA . VAL B 1 68 ? 12.922 -9.398 -11.375 1 94.19 68 VAL B CA 1
ATOM 1487 C C . VAL B 1 68 ? 12.016 -8.391 -12.078 1 94.19 68 VAL B C 1
ATOM 1489 O O . VAL B 1 68 ? 10.984 -7.984 -11.531 1 94.19 68 VAL B O 1
ATOM 1492 N N . CYS B 1 69 ? 12.398 -8 -13.25 1 95.12 69 CYS B N 1
ATOM 1493 C CA . CYS B 1 69 ? 11.664 -6.969 -13.984 1 95.12 69 CYS B CA 1
ATOM 1494 C C . CYS B 1 69 ? 10.242 -7.426 -14.297 1 95.12 69 CYS B C 1
ATOM 1496 O O . CYS B 1 69 ? 9.367 -6.602 -14.57 1 95.12 69 CYS B O 1
ATOM 1498 N N . SER B 1 70 ? 10.078 -8.711 -14.242 1 95.94 70 SER B N 1
ATOM 1499 C CA . SER B 1 70 ? 8.766 -9.234 -14.609 1 95.94 70 SER B CA 1
ATOM 1500 C C . SER B 1 70 ? 7.852 -9.336 -13.391 1 95.94 70 SER B C 1
ATOM 1502 O O . SER B 1 70 ? 6.66 -9.625 -13.523 1 95.94 70 SER B O 1
ATOM 1504 N N . LEU B 1 71 ? 8.359 -9.156 -12.25 1 96.12 71 LEU B N 1
ATOM 1505 C CA . LEU B 1 71 ? 7.52 -9.109 -11.062 1 96.12 71 LEU B CA 1
ATOM 1506 C C . LEU B 1 71 ? 6.5 -7.98 -11.156 1 96.12 71 LEU B C 1
ATOM 1508 O O . LEU B 1 71 ? 6.715 -7.004 -11.867 1 96.12 71 LEU B O 1
ATOM 1512 N N . PRO B 1 72 ? 5.395 -8.086 -10.422 1 96.06 72 PRO B N 1
ATOM 1513 C CA . PRO B 1 72 ? 4.355 -7.055 -10.508 1 96.06 72 PRO B CA 1
ATOM 1514 C C . PRO B 1 72 ? 4.852 -5.68 -10.062 1 96.06 72 PRO B C 1
ATOM 1516 O O . PRO B 1 72 ? 5.586 -5.574 -9.078 1 96.06 72 PRO B O 1
ATOM 1519 N N . HIS B 1 73 ? 4.496 -4.738 -10.844 1 97.19 73 HIS B N 1
ATOM 1520 C CA . HIS B 1 73 ? 4.766 -3.352 -10.492 1 97.19 73 HIS B CA 1
ATOM 1521 C C . HIS B 1 73 ? 3.762 -2.838 -9.469 1 97.19 73 HIS B C 1
ATOM 1523 O O . HIS B 1 73 ? 2.551 -2.912 -9.688 1 97.19 73 HIS B O 1
ATOM 1529 N N . ASN B 1 74 ? 4.254 -2.354 -8.375 1 97 74 ASN B N 1
ATOM 1530 C CA . ASN B 1 74 ? 3.352 -1.902 -7.32 1 97 74 ASN B CA 1
ATOM 1531 C C . ASN B 1 74 ? 2.865 -0.478 -7.574 1 97 74 ASN B C 1
ATOM 1533 O O . ASN B 1 74 ? 3.355 0.468 -6.953 1 97 74 ASN B O 1
ATOM 1537 N N . PHE B 1 75 ? 1.91 -0.317 -8.336 1 96 75 PHE B N 1
ATOM 1538 C CA . PHE B 1 75 ? 1.375 0.987 -8.711 1 96 75 PHE B CA 1
ATOM 1539 C C . PHE B 1 75 ? 0.722 1.666 -7.512 1 96 75 PHE B C 1
ATOM 1541 O O . PHE B 1 75 ? 0.652 2.895 -7.449 1 96 75 PHE B O 1
ATOM 1548 N N . PHE B 1 76 ? 0.196 0.834 -6.68 1 95.38 76 PHE B N 1
ATOM 1549 C CA . PHE B 1 76 ? -0.404 1.383 -5.473 1 95.38 76 PHE B CA 1
ATOM 1550 C C . PHE B 1 76 ? 0.616 2.191 -4.68 1 95.38 76 PHE B C 1
ATOM 1552 O O . PHE B 1 76 ? 0.337 3.32 -4.266 1 95.38 76 PHE B O 1
ATOM 1559 N N . LEU B 1 77 ? 1.715 1.643 -4.488 1 96.44 77 LEU B N 1
ATOM 1560 C CA . LEU B 1 77 ? 2.797 2.287 -3.752 1 96.44 77 LEU B CA 1
ATOM 1561 C C . LEU B 1 77 ? 3.271 3.545 -4.473 1 96.44 77 LEU B C 1
ATOM 1563 O O . LEU B 1 77 ? 3.543 4.566 -3.838 1 96.44 77 LEU B O 1
ATOM 1567 N N . VAL B 1 78 ? 3.355 3.479 -5.77 1 97 78 VAL B N 1
ATOM 1568 C CA . VAL B 1 78 ? 3.758 4.625 -6.574 1 97 78 VAL B CA 1
ATOM 1569 C C . VAL B 1 78 ? 2.76 5.77 -6.379 1 97 78 VAL B C 1
ATOM 1571 O O . VAL B 1 78 ? 3.154 6.906 -6.121 1 97 78 VAL B O 1
ATOM 1574 N N . SER B 1 79 ? 1.529 5.414 -6.48 1 95.62 79 SER B N 1
ATOM 1575 C CA . SER B 1 79 ? 0.478 6.414 -6.316 1 95.62 79 SER B CA 1
ATOM 1576 C C . SER B 1 79 ? 0.523 7.039 -4.922 1 95.62 79 SER B C 1
ATOM 1578 O O . SER B 1 79 ? 0.367 8.25 -4.777 1 95.62 79 SER B O 1
ATOM 1580 N N . LEU B 1 80 ? 0.676 6.234 -3.949 1 94.44 80 LEU B N 1
ATOM 1581 C CA . LEU B 1 80 ? 0.771 6.723 -2.578 1 94.44 80 LEU B CA 1
ATOM 1582 C C . LEU B 1 80 ? 1.95 7.676 -2.422 1 94.44 80 LEU B C 1
ATOM 1584 O O . LEU B 1 80 ? 1.809 8.75 -1.836 1 94.44 80 LEU B O 1
ATOM 1588 N N . MET B 1 81 ? 3.016 7.297 -2.912 1 94.38 81 MET B N 1
ATOM 1589 C CA . MET B 1 81 ? 4.223 8.125 -2.863 1 94.38 81 MET B CA 1
ATOM 1590 C C . MET B 1 81 ? 3.98 9.477 -3.516 1 94.38 81 MET B C 1
ATOM 1592 O O . MET B 1 81 ? 4.363 10.516 -2.967 1 94.38 81 MET B O 1
ATOM 1596 N N . GLU B 1 82 ? 3.402 9.477 -4.645 1 93.81 82 GLU B N 1
ATOM 1597 C CA . GLU B 1 82 ? 3.125 10.703 -5.375 1 93.81 82 GLU B CA 1
ATOM 1598 C C . GLU B 1 82 ? 2.193 11.625 -4.586 1 93.81 82 GLU B C 1
ATOM 1600 O O . GLU B 1 82 ? 2.404 12.836 -4.535 1 93.81 82 GLU B O 1
ATOM 1605 N N . ARG B 1 83 ? 1.244 11.039 -4.055 1 91.94 83 ARG B N 1
ATOM 1606 C CA . ARG B 1 83 ? 0.282 11.82 -3.285 1 91.94 83 ARG B CA 1
ATOM 1607 C C . ARG B 1 83 ? 0.934 12.422 -2.045 1 91.94 83 ARG B C 1
ATOM 1609 O O . ARG B 1 83 ? 0.712 13.594 -1.729 1 91.94 83 ARG B O 1
ATOM 1616 N N . LEU B 1 84 ? 1.679 11.656 -1.327 1 90 84 LEU B N 1
ATOM 1617 C CA . LEU B 1 84 ? 2.389 12.148 -0.152 1 90 84 LEU B CA 1
ATOM 1618 C C . LEU B 1 84 ? 3.35 13.273 -0.527 1 90 84 LEU B C 1
ATOM 1620 O O . LEU B 1 84 ? 3.486 14.25 0.212 1 90 84 LEU B O 1
ATOM 1624 N N . GLU B 1 85 ? 4 13.117 -1.653 1 89.19 85 GLU B N 1
ATOM 1625 C CA . GLU B 1 85 ? 4.906 14.156 -2.127 1 89.19 85 GLU B CA 1
ATOM 1626 C C . GLU B 1 85 ? 4.148 15.445 -2.432 1 89.19 85 GLU B C 1
ATOM 1628 O O . GLU B 1 85 ? 4.633 16.547 -2.133 1 89.19 85 GLU B O 1
ATOM 1633 N N . GLU B 1 86 ? 3.041 15.289 -3.053 1 88.69 86 GLU B N 1
ATOM 1634 C CA . GLU B 1 86 ? 2.197 16.438 -3.357 1 88.69 86 GLU B CA 1
ATOM 1635 C C . GLU B 1 86 ? 1.784 17.172 -2.084 1 88.69 86 GLU B C 1
ATOM 1637 O O . GLU B 1 86 ? 1.863 18.406 -2.016 1 88.69 86 GLU B O 1
ATOM 1642 N N . ILE B 1 87 ? 1.393 16.469 -1.11 1 83.62 87 ILE B N 1
ATOM 1643 C CA . ILE B 1 87 ? 0.97 17.047 0.165 1 83.62 87 ILE B CA 1
ATOM 1644 C C . ILE B 1 87 ? 2.146 17.75 0.827 1 83.62 87 ILE B C 1
ATOM 1646 O O . ILE B 1 87 ? 1.987 18.844 1.377 1 83.62 87 ILE B O 1
ATOM 1650 N N . ASN B 1 88 ? 3.256 17.125 0.771 1 82.75 88 ASN B N 1
ATOM 1651 C CA . ASN B 1 88 ? 4.465 17.719 1.33 1 82.75 88 ASN B CA 1
ATOM 1652 C C . ASN B 1 88 ? 4.805 19.047 0.645 1 82.75 88 ASN B C 1
ATOM 1654 O O . ASN B 1 88 ? 5.188 20.016 1.307 1 82.75 88 ASN B O 1
ATOM 1658 N N . ARG B 1 89 ? 4.691 19.125 -0.595 1 84 89 ARG B N 1
ATOM 1659 C CA . ARG B 1 89 ? 4.977 20.328 -1.362 1 84 89 ARG B CA 1
ATOM 1660 C C . ARG B 1 89 ? 4.02 21.453 -0.991 1 84 89 ARG B C 1
ATOM 1662 O O . ARG B 1 89 ? 4.441 22.594 -0.786 1 84 89 ARG B O 1
ATOM 1669 N N . LEU B 1 90 ? 2.795 21.156 -0.893 1 78.19 90 LEU B N 1
ATOM 1670 C CA . LEU B 1 90 ? 1.771 22.156 -0.564 1 78.19 90 LEU B CA 1
ATOM 1671 C C . LEU B 1 90 ? 1.978 22.703 0.843 1 78.19 90 LEU B C 1
ATOM 1673 O O . LEU B 1 90 ? 1.769 23.891 1.087 1 78.19 90 LEU B O 1
ATOM 1677 N N . SER B 1 91 ? 2.318 21.781 1.722 1 73.06 91 SER B N 1
ATOM 1678 C CA . SER B 1 91 ? 2.547 22.203 3.102 1 73.06 91 SER B CA 1
ATOM 1679 C C . SER B 1 91 ? 3.771 23.094 3.211 1 73.06 91 SER B C 1
ATOM 1681 O O . SER B 1 91 ? 3.801 24.016 4.035 1 73.06 91 SER B O 1
ATOM 1683 N N . ASN B 1 92 ? 4.75 22.797 2.502 1 71.88 92 ASN B N 1
ATOM 1684 C CA . ASN B 1 92 ? 5.957 23.625 2.512 1 71.88 92 ASN B CA 1
ATOM 1685 C C . ASN B 1 92 ? 5.727 24.969 1.837 1 71.88 92 ASN B C 1
ATOM 1687 O O . ASN B 1 92 ? 6.281 25.984 2.262 1 71.88 92 ASN B O 1
ATOM 1691 N N . GLU B 1 93 ? 5.027 24.953 0.809 1 69.94 93 GLU B N 1
ATOM 1692 C CA . GLU B 1 93 ? 4.691 26.203 0.136 1 69.94 93 GLU B CA 1
ATOM 1693 C C . GLU B 1 93 ? 3.852 27.109 1.034 1 69.94 93 GLU B C 1
ATOM 1695 O O . GLU B 1 93 ? 4.031 28.328 1.042 1 69.94 93 GLU B O 1
ATOM 1700 N N . HIS B 1 94 ? 2.904 26.469 1.698 1 60.41 94 HIS B N 1
ATOM 1701 C CA . HIS B 1 94 ? 2.102 27.25 2.635 1 60.41 94 HIS B CA 1
ATOM 1702 C C . HIS B 1 94 ? 2.936 27.703 3.826 1 60.41 94 HIS B C 1
ATOM 1704 O O . HIS B 1 94 ? 2.691 28.781 4.383 1 60.41 94 HIS B O 1
ATOM 1710 N N . GLN B 1 95 ? 3.781 26.922 4.352 1 55.69 95 GLN B N 1
ATOM 1711 C CA . GLN B 1 95 ? 4.688 27.328 5.418 1 55.69 95 GLN B CA 1
ATOM 1712 C C . GLN B 1 95 ? 5.594 28.469 4.961 1 55.69 95 GLN B C 1
ATOM 1714 O O . GLN B 1 95 ? 5.926 29.359 5.746 1 55.69 95 GLN B O 1
ATOM 1719 N N . ASP B 1 96 ? 6.102 28.312 3.734 1 51.75 96 ASP B N 1
ATOM 1720 C CA . ASP B 1 96 ? 6.895 29.438 3.271 1 51.75 96 ASP B CA 1
ATOM 1721 C C . ASP B 1 96 ? 6.066 30.719 3.277 1 51.75 96 ASP B C 1
ATOM 1723 O O . ASP B 1 96 ? 6.625 31.828 3.254 1 51.75 96 ASP B O 1
ATOM 1727 N N . TYR B 1 97 ? 4.789 30.734 3.064 1 46.84 97 TYR B N 1
ATOM 1728 C CA . TYR B 1 97 ? 4.066 31.984 3.234 1 46.84 97 TYR B CA 1
ATOM 1729 C C . TYR B 1 97 ? 4.027 32.406 4.699 1 46.84 97 TYR B C 1
ATOM 1731 O O . TYR B 1 97 ? 2.98 32.312 5.348 1 46.84 97 TYR B O 1
ATOM 1739 N N . ASN B 1 98 ? 4.902 31.969 5.57 1 46.16 98 ASN B N 1
ATOM 1740 C CA . ASN B 1 98 ? 5.227 32.5 6.891 1 46.16 98 ASN B CA 1
ATOM 1741 C C . ASN B 1 98 ? 5.176 34.031 6.906 1 46.16 98 ASN B C 1
ATOM 1743 O O . ASN B 1 98 ? 5.262 34.656 5.859 1 46.16 98 ASN B O 1
ATOM 1747 N N . CYS B 1 99 ? 4.84 34.719 8.18 1 46.88 99 CYS B N 1
ATOM 1748 C CA . CYS B 1 99 ? 4.641 36.156 8.359 1 46.88 99 CYS B CA 1
ATOM 1749 C C . CYS B 1 99 ? 5.715 36.938 7.625 1 46.88 99 CYS B C 1
ATOM 1751 O O . CYS B 1 99 ? 6.902 36.812 7.93 1 46.88 99 CYS B O 1
ATOM 1753 N N . ASN B 1 100 ? 5.562 37.188 6.375 1 48.56 100 ASN B N 1
ATOM 1754 C CA . ASN B 1 100 ? 6.438 38.125 5.691 1 48.56 100 ASN B CA 1
ATOM 1755 C C . ASN B 1 100 ? 6.762 39.344 6.574 1 48.56 100 ASN B C 1
ATOM 1757 O O . ASN B 1 100 ? 7.602 40.156 6.215 1 48.56 100 ASN B O 1
ATOM 1761 N N . ILE B 1 101 ? 5.879 39.594 7.676 1 47.41 101 ILE B N 1
ATOM 1762 C CA . ILE B 1 101 ? 6.23 40.688 8.602 1 47.41 101 ILE B CA 1
ATOM 1763 C C . ILE B 1 101 ? 7.281 40.188 9.594 1 47.41 101 ILE B C 1
ATOM 1765 O O . ILE B 1 101 ? 8.344 40.781 9.742 1 47.41 101 ILE B O 1
ATOM 1769 N N . CYS B 1 102 ? 6.906 39.219 10.656 1 51.09 102 CYS B N 1
ATOM 1770 C CA . CYS B 1 102 ? 7.832 38.938 11.742 1 51.09 102 CYS B CA 1
ATOM 1771 C C . CYS B 1 102 ? 8.844 37.875 11.312 1 51.09 102 CYS B C 1
ATOM 1773 O O . CYS B 1 102 ? 9.812 37.594 12.023 1 51.09 102 CYS B O 1
ATOM 1775 N N . ARG B 1 103 ? 9.477 37.75 10.234 1 50.38 103 ARG B N 1
ATOM 1776 C CA . ARG B 1 103 ? 10.516 36.875 9.672 1 50.38 103 ARG B CA 1
ATOM 1777 C C . ARG B 1 103 ? 10.797 35.688 10.578 1 50.38 103 ARG B C 1
ATOM 1779 O O . ARG B 1 103 ? 11.773 34.969 10.375 1 50.38 103 ARG B O 1
ATOM 1786 N N . ASN B 1 104 ? 10.289 35.531 11.859 1 48.28 104 ASN B N 1
ATOM 1787 C CA . ASN B 1 104 ? 10.859 34.656 12.891 1 48.28 104 ASN B CA 1
ATOM 1788 C C . ASN B 1 104 ? 10.438 33.219 12.695 1 48.28 104 ASN B C 1
ATOM 1790 O O . ASN B 1 104 ? 10.852 32.344 13.461 1 48.28 104 ASN B O 1
ATOM 1794 N N . GLY B 1 105 ? 10.336 32.5 11.484 1 45.56 105 GLY B N 1
ATOM 1795 C CA . GLY B 1 105 ? 10.203 31.078 11.164 1 45.56 105 GLY B CA 1
ATOM 1796 C C . GLY B 1 105 ? 9.109 30.391 11.953 1 45.56 105 GLY B C 1
ATOM 1797 O O . GLY B 1 105 ? 9.156 29.172 12.172 1 45.56 105 GLY B O 1
ATOM 1798 N N . ASN B 1 106 ? 8.359 30.984 12.883 1 43.66 106 ASN B N 1
ATOM 1799 C CA . ASN B 1 106 ? 7.359 30.312 13.703 1 43.66 106 ASN B CA 1
ATOM 1800 C C . ASN B 1 106 ? 6.215 29.766 12.852 1 43.66 106 ASN B C 1
ATOM 1802 O O . ASN B 1 106 ? 5.754 30.422 11.922 1 43.66 106 ASN B O 1
ATOM 1806 N N . ASP B 1 107 ? 6.09 28.391 12.633 1 41.91 107 ASP B N 1
ATOM 1807 C CA . ASP B 1 107 ? 5.297 27.469 11.82 1 41.91 107 ASP B CA 1
ATOM 1808 C C . ASP B 1 107 ? 3.812 27.828 11.891 1 41.91 107 ASP B C 1
ATOM 1810 O O . ASP B 1 107 ? 2.957 27.031 11.508 1 41.91 107 ASP B O 1
ATOM 1814 N N . THR B 1 108 ? 3.42 28.828 12.727 1 38.94 108 THR B N 1
ATOM 1815 C CA . THR B 1 108 ? 2.006 29.156 12.891 1 38.94 108 THR B CA 1
ATOM 1816 C C . THR B 1 108 ? 1.486 29.938 11.688 1 38.94 108 THR B C 1
ATOM 1818 O O . THR B 1 108 ? 2.225 30.719 11.086 1 38.94 108 THR B O 1
ATOM 1821 N N . MET B 1 109 ? 0.527 29.484 10.906 1 40.47 109 MET B N 1
ATOM 1822 C CA . MET B 1 109 ? -0.092 30.25 9.82 1 40.47 109 MET B CA 1
ATOM 1823 C C . MET B 1 109 ? -0.161 31.734 10.164 1 40.47 109 MET B C 1
ATOM 1825 O O . MET B 1 109 ? 0.147 32.594 9.328 1 40.47 109 MET B O 1
ATOM 1829 N N . PHE B 1 110 ? -1.007 32.375 11.195 1 38.5 110 PHE B N 1
ATOM 1830 C CA . PHE B 1 110 ? -1.089 33.75 11.664 1 38.5 110 PHE B CA 1
ATOM 1831 C C . PHE B 1 110 ? 0.005 34.031 12.688 1 38.5 110 PHE B C 1
ATOM 1833 O O . PHE B 1 110 ? 0.205 33.281 13.625 1 38.5 110 PHE B O 1
ATOM 1840 N N . CYS B 1 111 ? 1.153 34.625 12.219 1 47.06 111 CYS B N 1
ATOM 1841 C CA . CYS B 1 111 ? 2.146 35.062 13.195 1 47.06 111 CYS B CA 1
ATOM 1842 C C . CYS B 1 111 ? 1.499 35.906 14.281 1 47.06 111 CYS B C 1
ATOM 1844 O O . CYS B 1 111 ? 0.87 36.938 13.984 1 47.06 111 CYS B O 1
ATOM 1846 N N . LEU B 1 112 ? 0.928 35.344 15.242 1 39.88 112 LEU B N 1
ATOM 1847 C CA . LEU B 1 112 ? 0.34 36.094 16.328 1 39.88 112 LEU B CA 1
ATOM 1848 C C . LEU B 1 112 ? 1.315 37.156 16.844 1 39.88 112 LEU B C 1
ATOM 1850 O O . LEU B 1 112 ? 0.934 38.031 17.625 1 39.88 112 LEU B O 1
ATOM 1854 N N . GLU B 1 113 ? 2.512 37 16.547 1 38.47 113 GLU B N 1
ATOM 1855 C CA . GLU B 1 113 ? 3.4 38.031 17.078 1 38.47 113 GLU B CA 1
ATOM 1856 C C . GLU B 1 113 ? 3.547 39.188 16.109 1 38.47 113 GLU B C 1
ATOM 1858 O O . GLU B 1 113 ? 3.902 40.312 16.5 1 38.47 113 GLU B O 1
ATOM 1863 N N . CYS B 1 114 ? 3.234 38.969 14.828 1 40.75 114 CYS B N 1
ATOM 1864 C CA . CYS B 1 114 ? 3.303 40.188 14.047 1 40.75 114 CYS B CA 1
ATOM 1865 C C . CYS B 1 114 ? 1.926 40.844 13.922 1 40.75 114 CYS B C 1
ATOM 1867 O O . CYS B 1 114 ? 0.908 40.125 13.938 1 40.75 114 CYS B O 1
#

InterPro domains:
  IPR001841 Zinc finger, RING-type [PS50089] (16-58)
  IPR001841 Zinc finger, RING-type [SM00184] (16-57)
  IPR013083 Zinc finger, RING/FYVE/PHD-type [G3DSA:3.30.40.10] (5-94)
  IPR017907 Zinc finger, RING-type, conserved site [PS00518] (31-40)
  IPR018957 Zinc finger, C3HC4 RING-type [PF00097] (16-57)
  IPR047153 TRIM45/56/19-like [PTHR25462] (12-114)

Solvent-accessible surface area (backbone atoms only — not comparable to full-atom values): 13383 Å² total; per-residue (Å²): 111,60,65,59,53,53,51,52,51,41,62,72,67,41,37,15,83,84,80,66,41,69,55,49,70,32,29,38,45,97,85,69,52,61,34,19,43,69,58,47,49,55,56,44,60,73,51,78,49,69,42,40,57,41,92,83,84,53,51,79,41,76,55,51,96,77,35,72,83,65,40,51,67,39,57,67,59,52,52,50,47,52,50,54,51,51,52,52,50,54,51,50,55,53,50,66,58,35,43,84,78,55,70,72,79,59,87,47,80,70,44,65,84,90,110,59,66,60,54,52,51,51,52,41,62,73,69,41,38,14,85,84,80,66,40,69,55,49,70,32,29,39,44,96,86,69,53,62,34,20,42,69,57,48,48,55,55,45,61,75,52,77,48,70,40,41,56,42,92,85,84,53,51,79,41,76,54,52,94,77,35,70,83,64,40,52,69,40,56,66,59,52,52,50,48,52,50,53,51,52,51,51,50,52,51,50,56,53,52,67,59,32,44,84,77,55,70,73,79,62,87,47,76,71,43,64,83,87

Nearest PDB structures (foldseek):
  7zj3-assembly2_A  TM=9.025E-01  e=8.586E-09  Homo sapiens
  6fga-assembly1_E  TM=8.771E-01  e=2.886E-05  Homo sapiens
  7bbd-assembly1_B  TM=8.321E-01  e=1.483E-05  Homo sapiens
  4whv-assembly2_J  TM=7.994E-01  e=6.856E-05  Homo sapiens
  6yxe-assembly1_A-3  TM=8.021E-01  e=1.092E-04  Homo sapiens

pLDDT: mean 82.48, std 19.47, range [38.47, 98.56]

Foldseek 3Di:
DVLVVLVVVCQVQQAAPQVSHGAAQWFAFPVGDIHHLVSVQVQVVVVVDQWFADPPPGDIGGADPVGRNPGDGPVVSVVVNVVSVVVNVVLVVQLVVPPPPPPPSPSDSPPVVD/DVLVVLVVVCQVQQAAPQVSHGAAQWFAFPVGDIHHLVSVQVQVVVVVDLWFADPPPGDIGGADPVGRNPGDGPVVSVVVNVVSVVVNVVLVVQLVVPPPPPPPSPSDSPPVVD

Sequence (228 aa):
MAKYIITRLREDFVHCTICTEPHNEPKMLPCLHSFCLPCLERWARNNHSQSFSCPKCRRKVNLPRDGVCSLPHNFFLVSLMERLEEINRLSNEHQDYNCNICRNGNDTMFCLECMAKYIITRLREDFVHCTICTEPHNEPKMLPCLHSFCLPCLERWARNNHSQSFSCPKCRRKVNLPRDGVCSLPHNFFLVSLMERLEEINRLSNEHQDYNCNICRNGNDTMFCLEC